Protein 4L8A (pdb70)

Structure (mmCIF, N/CA/C/O backbone):
data_4L8A
#
_entry.id   4L8A
#
_cell.length_a   57.207
_cell.length_b   76.669
_cell.length_c   39.400
_cell.angle_alpha   90.00
_cell.angle_beta   90.00
_cell.angle_gamma   90.00
#
_symmetry.space_group_name_H-M   'P 21 21 2'
#
loop_
_entity.id
_entity.type
_entity.pdbx_description
1 polymer 'Uncharacterized protein'
2 non-polymer 1,2-ETHANEDIOL
3 non-polymer 'COENZYME A'
4 non-polymer 'SULFATE ION'
5 non-polymer N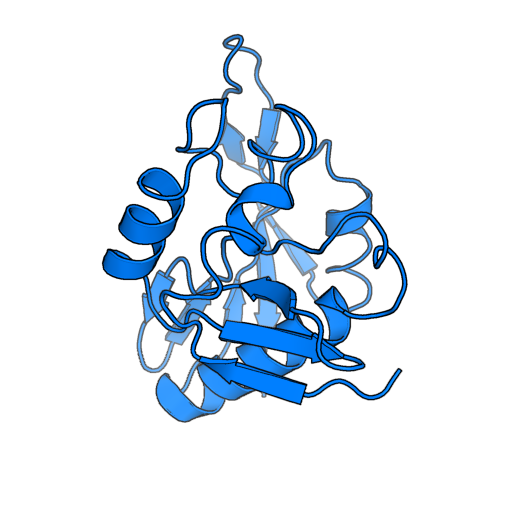-(phenylacetyl)glycyl-N~6~-acetyl-L-lysine
6 water water
#
loop_
_atom_site.group_PDB
_atom_site.id
_atom_site.type_symbol
_atom_site.label_atom_id
_atom_site.label_alt_id
_atom_site.label_comp_id
_atom_site.label_asym_id
_atom_site.label_entity_id
_atom_site.label_seq_id
_atom_site.pdbx_PDB_ins_code
_atom_site.Cartn_x
_atom_site.Cartn_y
_atom_site.Cartn_z
_atom_site.occupancy
_atom_site.B_iso_or_equiv
_atom_site.auth_seq_id
_atom_site.auth_comp_id
_atom_site.auth_asym_id
_atom_site.auth_atom_id
_atom_site.pdbx_PDB_model_num
ATOM 1 N N . MET A 1 3 ? 27.371 -30.254 -5.321 1.00 31.92 1 MET A N 1
ATOM 2 C CA . MET A 1 3 ? 26.065 -29.608 -5.562 1.00 31.00 1 MET A CA 1
ATOM 3 C C . MET A 1 3 ? 25.292 -30.333 -6.651 1.00 37.13 1 MET A C 1
ATOM 4 O O . MET A 1 3 ? 25.793 -30.534 -7.744 1.00 52.41 1 MET A O 1
ATOM 9 N N . GLN A 1 4 ? 24.064 -30.725 -6.349 1.00 37.38 2 GLN A N 1
ATOM 10 C CA . GLN A 1 4 ? 23.215 -31.404 -7.317 1.00 34.79 2 GLN A CA 1
ATOM 11 C C . GLN A 1 4 ? 21.914 -30.616 -7.368 1.00 32.24 2 GLN A C 1
ATOM 12 O O . GLN A 1 4 ? 20.905 -30.956 -6.691 1.00 30.08 2 GLN A O 1
ATOM 14 N N . LEU A 1 5 ? 21.918 -29.566 -8.174 1.00 21.02 3 LEU A N 1
ATOM 15 C CA . LEU A 1 5 ? 20.819 -28.603 -8.193 1.00 16.66 3 LEU A CA 1
ATOM 16 C C . LEU A 1 5 ? 19.735 -29.007 -9.184 1.00 16.49 3 LEU A C 1
ATOM 17 O O . LEU A 1 5 ? 20.011 -29.459 -10.276 1.00 20.96 3 LEU A O 1
ATOM 22 N N . SER A 1 6 ? 18.495 -28.760 -8.795 1.00 15.77 4 SER A N 1
ATOM 23 C CA . SER A 1 6 ? 17.345 -28.889 -9.641 1.00 15.90 4 SER A CA 1
ATOM 24 C C . SER A 1 6 ? 16.503 -27.627 -9.537 1.00 14.32 4 SER A C 1
ATOM 25 O O . SER A 1 6 ? 16.749 -26.791 -8.659 1.00 14.60 4 SER A O 1
ATOM 28 N N . HIS A 1 7 ? 15.506 -27.490 -10.381 1.00 13.99 5 HIS A N 1
ATOM 29 C CA . HIS A 1 7 ? 14.615 -26.317 -10.342 1.00 13.45 5 HIS A CA 1
ATOM 30 C C . HIS A 1 7 ? 13.186 -26.720 -10.630 1.00 13.24 5 HIS A C 1
ATOM 31 O O . HIS A 1 7 ? 12.912 -27.759 -11.260 1.00 14.98 5 HIS A O 1
ATOM 38 N N . ARG A 1 8 ? 12.255 -25.894 -10.191 1.00 12.54 6 ARG A N 1
ATOM 39 C CA . ARG A 1 8 ? 10.844 -26.048 -10.471 1.00 12.49 6 ARG A CA 1
ATOM 40 C C . ARG A 1 8 ? 10.153 -24.709 -10.213 1.00 12.02 6 ARG A C 1
ATOM 41 O O . ARG A 1 8 ? 10.703 -23.851 -9.495 1.00 12.06 6 ARG A O 1
ATOM 49 N N . PRO A 1 9 ? 8.933 -24.527 -10.688 1.00 12.29 7 PRO A N 1
ATOM 50 C CA . PRO A 1 9 ? 8.206 -23.347 -10.315 1.00 12.94 7 PRO A CA 1
ATOM 51 C C . PRO A 1 9 ? 8.006 -23.236 -8.811 1.00 11.86 7 PRO A C 1
ATOM 52 O O . PRO A 1 9 ? 7.841 -24.242 -8.102 1.00 12.71 7 PRO A O 1
ATOM 56 N N . ALA A 1 10 ? 8.069 -22.026 -8.290 1.00 11.67 8 ALA A N 1
ATOM 57 C CA . ALA A 1 10 ? 7.783 -21.769 -6.900 1.00 11.56 8 ALA A CA 1
ATOM 58 C C . ALA A 1 10 ? 6.357 -22.186 -6.556 1.00 12.50 8 ALA A C 1
ATOM 59 O O . ALA A 1 10 ? 5.446 -22.005 -7.360 1.00 14.57 8 ALA A O 1
ATOM 61 N N . GLU A 1 11 ? 6.201 -22.664 -5.332 1.00 12.00 9 GLU A N 1
ATOM 62 C CA . GLU A 1 11 ? 4.940 -23.145 -4.809 1.00 12.44 9 GLU A CA 1
ATOM 63 C C . GLU A 1 11 ? 4.652 -22.411 -3.504 1.00 12.36 9 GLU A C 1
ATOM 64 O O . GLU A 1 11 ? 5.567 -21.892 -2.833 1.00 12.19 9 GLU A O 1
ATOM 70 N N A THR A 1 12 ? 3.399 -22.444 -3.063 0.50 13.38 10 THR A N 1
ATOM 71 N N B THR A 1 12 ? 3.387 -22.415 -3.073 0.50 13.53 10 THR A N 1
ATOM 72 C CA A THR A 1 12 ? 3.006 -21.772 -1.841 0.50 12.83 10 THR A CA 1
ATOM 73 C CA B THR A 1 12 ? 3.037 -21.699 -1.850 0.50 13.19 10 THR A CA 1
ATOM 74 C C A THR A 1 12 ? 3.837 -22.234 -0.669 0.50 12.31 10 THR A C 1
ATOM 75 C C B THR A 1 12 ? 3.833 -22.224 -0.661 0.50 13.20 10 THR A C 1
ATOM 76 O O A THR A 1 12 ? 4.199 -21.438 0.192 0.50 13.27 10 THR A O 1
ATOM 77 O O B THR A 1 12 ? 4.206 -21.440 0.204 0.50 13.17 10 THR A O 1
ATOM 84 N N . GLY A 1 13 ? 4.106 -23.538 -0.593 1.00 13.63 11 GLY A N 1
ATOM 85 C CA . GLY A 1 13 ? 4.862 -24.068 0.518 1.00 14.72 11 GLY A CA 1
ATOM 86 C C . GLY A 1 13 ? 6.293 -23.574 0.599 1.00 12.73 11 GLY A C 1
ATOM 87 O O . GLY A 1 13 ? 6.925 -23.677 1.644 1.00 14.85 11 GLY A O 1
ATOM 88 N N . ASP A 1 14 ? 6.824 -23.030 -0.499 1.00 11.98 12 ASP A N 1
ATOM 89 C CA . ASP A 1 14 ? 8.184 -22.490 -0.499 1.00 11.76 12 ASP A CA 1
ATOM 90 C C . ASP A 1 14 ? 8.254 -21.055 0.067 1.00 11.49 12 ASP A C 1
ATOM 91 O O . ASP A 1 14 ? 9.341 -20.579 0.342 1.00 12.54 12 ASP A O 1
ATOM 96 N N A LEU A 1 15 ? 7.117 -20.388 0.208 0.50 11.42 13 LEU A N 1
ATOM 97 N N B LEU A 1 15 ? 7.113 -20.363 0.163 0.50 11.38 13 LEU A N 1
ATOM 98 C CA A LEU A 1 15 ? 7.150 -18.972 0.505 0.50 12.43 13 LEU A CA 1
ATOM 99 C CA B LEU A 1 15 ? 7.103 -18.918 0.471 0.50 12.20 13 LEU A CA 1
ATOM 100 C C A LEU A 1 15 ? 7.781 -18.625 1.849 0.50 11.21 13 LEU A C 1
ATOM 101 C C B LEU A 1 15 ? 7.850 -18.601 1.762 0.50 10.92 13 LEU A C 1
ATOM 102 O O A LEU A 1 15 ? 8.555 -17.672 1.912 0.50 11.48 13 LEU A O 1
ATOM 103 O O B LEU A 1 15 ? 8.598 -17.644 1.865 0.50 10.59 13 LEU A O 1
ATOM 112 N N A GLU A 1 16 ? 7.502 -19.397 2.891 0.60 12.01 14 GLU A N 1
ATOM 113 N N B GLU A 1 16 ? 7.542 -19.368 2.808 0.40 11.89 14 GLU A N 1
ATOM 114 C CA A GLU A 1 16 ? 8.090 -19.067 4.156 0.60 12.37 14 GLU A CA 1
ATOM 115 C CA B GLU A 1 16 ? 8.094 -19.073 4.116 0.40 12.22 14 GLU A CA 1
ATOM 116 C C A GLU A 1 16 ? 9.617 -19.161 4.097 0.60 11.95 14 GLU A C 1
ATOM 117 C C B GLU A 1 16 ? 9.619 -19.162 4.098 0.40 11.73 14 GLU A C 1
ATOM 118 O O A GLU A 1 16 ? 10.317 -18.323 4.642 0.60 13.51 14 GLU A O 1
ATOM 119 O O B GLU A 1 16 ? 10.315 -18.316 4.651 0.40 13.65 14 GLU A O 1
ATOM 130 N N . THR A 1 17 ? 10.160 -20.171 3.428 1.00 11.64 15 THR A N 1
ATOM 131 C CA . THR A 1 17 ? 11.588 -20.356 3.331 1.00 11.78 15 THR A CA 1
ATOM 132 C C . THR A 1 17 ? 12.192 -19.209 2.547 1.00 11.05 15 THR A C 1
ATOM 133 O O . THR A 1 17 ? 13.185 -18.594 2.992 1.00 11.54 15 THR A O 1
ATOM 137 N N . VAL A 1 18 ? 11.656 -18.916 1.379 1.00 10.51 16 VAL A N 1
ATOM 138 C CA . VAL A 1 18 ? 12.224 -17.880 0.546 1.00 9.81 16 VAL A CA 1
ATOM 139 C C . VAL A 1 18 ? 12.169 -16.507 1.215 1.00 9.75 16 VAL A C 1
ATOM 140 O O . VAL A 1 18 ? 13.099 -15.705 1.154 1.00 10.34 16 VAL A O 1
ATOM 144 N N . ALA A 1 19 ? 11.048 -16.217 1.893 1.00 10.09 17 ALA A N 1
ATOM 145 C CA . ALA A 1 19 ? 10.926 -14.956 2.585 1.00 10.41 17 ALA A CA 1
ATOM 146 C C . ALA A 1 19 ? 11.945 -14.786 3.716 1.00 10.52 17 ALA A C 1
ATOM 147 O O . ALA A 1 19 ? 12.192 -13.667 4.152 1.00 11.66 17 ALA A O 1
ATOM 149 N N . GLY A 1 20 ? 12.494 -15.908 4.198 1.00 11.55 18 GLY A N 1
ATOM 150 C CA . GLY A 1 20 ? 13.574 -15.907 5.141 1.00 12.47 18 GLY A CA 1
ATOM 151 C C . GLY A 1 20 ? 14.923 -15.613 4.597 1.00 12.83 18 GLY A C 1
ATOM 152 O O . GLY A 1 20 ? 15.855 -15.460 5.389 1.00 15.30 18 GLY A O 1
ATOM 153 N N . PHE A 1 21 ? 15.100 -15.514 3.276 1.00 11.66 19 PHE A N 1
ATOM 154 C CA . PHE A 1 21 ? 16.424 -15.372 2.742 1.00 12.01 19 PHE A CA 1
ATOM 155 C C . PHE A 1 21 ? 17.060 -14.024 3.040 1.00 12.73 19 PHE A C 1
ATOM 156 O O . PHE A 1 21 ? 18.236 -13.990 3.412 1.00 15.24 19 PHE A O 1
ATOM 164 N N . PRO A 1 22 ? 16.388 -12.882 2.836 1.00 12.23 20 PRO A N 1
ATOM 165 C CA . PRO A 1 22 ? 17.083 -11.580 3.079 1.00 12.66 20 PRO A CA 1
ATOM 166 C C . PRO A 1 22 ? 17.353 -11.415 4.578 1.00 13.24 20 PRO A C 1
ATOM 16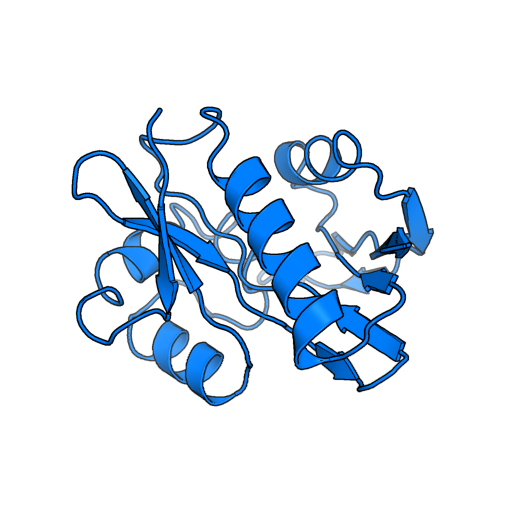7 O O . PRO A 1 22 ? 16.454 -11.508 5.409 1.00 13.89 20 PRO A O 1
ATOM 171 N N . GLN A 1 23 ? 18.607 -11.118 4.900 1.00 13.52 21 GLN A N 1
ATOM 172 C CA . GLN A 1 23 ? 19.065 -11.076 6.287 1.00 14.43 21 GLN A CA 1
ATOM 173 C C . GLN A 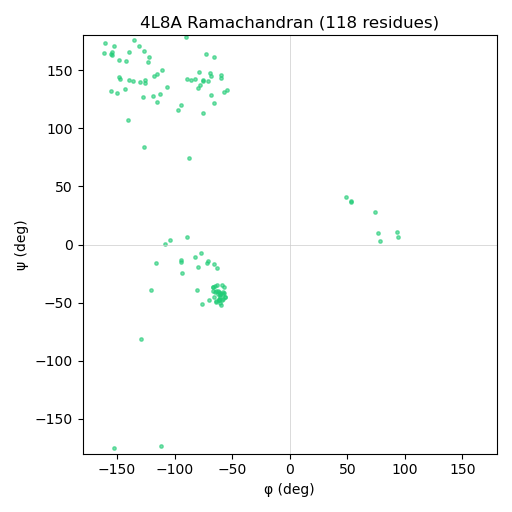1 23 ? 19.044 -9.757 6.970 1.00 14.64 21 GLN A C 1
ATOM 174 O O . GLN A 1 23 ? 19.191 -9.679 8.184 1.00 16.14 21 GLN A O 1
ATOM 180 N N . ASP A 1 24 ? 18.910 -8.702 6.183 1.00 14.14 22 ASP A N 1
ATOM 181 C CA . ASP A 1 24 ? 18.902 -7.390 6.723 1.00 15.37 22 ASP A CA 1
ATOM 182 C C . ASP A 1 24 ? 18.268 -6.470 5.702 1.00 13.75 22 ASP A C 1
ATOM 183 O O . ASP A 1 24 ? 17.955 -6.878 4.551 1.00 13.49 22 ASP A O 1
ATOM 188 N N . ARG A 1 25 ? 18.064 -5.244 6.095 1.00 16.18 23 ARG A N 1
ATOM 189 C CA A ARG A 1 25 ? 17.420 -4.283 5.215 0.80 17.10 23 ARG A CA 1
ATOM 190 C CA B ARG A 1 25 ? 17.423 -4.261 5.197 0.20 16.90 23 ARG A CA 1
ATOM 191 C C . ARG A 1 25 ? 18.140 -4.044 3.866 1.00 16.55 23 ARG A C 1
ATOM 192 O O . ARG A 1 25 ? 17.530 -3.813 2.833 1.00 16.87 23 ARG A O 1
ATOM 207 N N . ASP A 1 26 ? 19.455 -4.069 3.952 1.00 16.08 24 ASP A N 1
ATOM 208 C CA . ASP A 1 26 ? 20.252 -3.941 2.745 1.00 17.02 24 ASP A CA 1
ATOM 209 C C . ASP A 1 26 ? 19.969 -5.054 1.780 1.00 14.93 24 ASP A C 1
ATOM 210 O O . ASP A 1 26 ? 19.713 -4.788 0.618 1.00 13.90 24 ASP A O 1
ATOM 215 N N . GLU A 1 27 ? 20.013 -6.307 2.232 1.00 14.86 25 GLU A N 1
ATOM 216 C CA . GLU A 1 27 ? 19.775 -7.407 1.344 1.00 14.59 25 GLU A CA 1
ATOM 217 C C . GLU A 1 27 ? 18.387 -7.317 0.756 1.00 12.32 25 GLU A C 1
ATOM 218 O O . GLU A 1 27 ? 18.194 -7.627 -0.415 1.00 13.39 25 GLU A O 1
ATOM 224 N N . LEU A 1 28 ? 17.391 -6.962 1.578 1.00 11.34 26 LEU A N 1
ATOM 225 C CA . LEU A 1 28 ? 16.028 -6.840 1.042 1.00 11.17 26 LEU A CA 1
ATOM 226 C C . LEU A 1 28 ? 15.978 -5.759 -0.037 1.00 10.96 26 LEU A C 1
ATOM 227 O O . LEU A 1 28 ? 15.386 -5.946 -1.094 1.00 12.05 26 LEU A O 1
ATOM 232 N N . PHE A 1 29 ? 16.576 -4.601 0.245 1.00 11.35 27 PHE A N 1
ATOM 233 C CA . PHE A 1 29 ? 16.590 -3.527 -0.723 1.00 11.71 27 PHE A CA 1
ATOM 234 C C . PHE A 1 29 ? 17.243 -3.951 -2.030 1.00 10.92 27 PHE A C 1
ATOM 235 O O . PHE A 1 29 ? 16.750 -3.608 -3.111 1.00 12.00 27 PHE A O 1
ATOM 243 N N A TYR A 1 30 ? 18.354 -4.682 -1.967 0.60 10.89 28 TYR A N 1
ATOM 244 N N C TYR A 1 30 ? 18.326 -4.708 -1.926 0.40 11.53 28 TYR A N 1
ATOM 245 C CA A TYR A 1 30 ? 19.019 -5.098 -3.199 0.60 12.06 28 TYR A CA 1
ATOM 246 C CA C TYR A 1 30 ? 19.106 -5.049 -3.077 0.40 12.47 28 TYR A CA 1
ATOM 247 C C A TYR A 1 30 ? 18.184 -5.923 -4.082 0.60 14.12 28 TYR A C 1
ATOM 248 C C C TYR A 1 30 ? 18.439 -6.077 -3.997 0.40 11.68 28 TYR A C 1
ATOM 249 O O A TYR A 1 30 ? 18.200 -5.746 -5.299 0.60 15.94 28 TYR A O 1
ATOM 250 O O C TYR A 1 30 ? 18.780 -6.109 -5.179 0.40 11.10 28 TYR A O 1
ATOM 267 N N . CYS A 1 31 ? 17.462 -6.863 -3.488 1.00 13.64 29 CYS A N 1
ATOM 268 C CA . CYS A 1 31 ? 16.760 -7.857 -4.311 1.00 14.14 29 CYS A CA 1
ATOM 269 C C . CYS A 1 31 ? 15.319 -7.488 -4.553 1.00 13.48 29 CYS A C 1
ATOM 270 O O . CYS A 1 31 ? 14.679 -8.128 -5.397 1.00 15.34 29 CYS A O 1
ATOM 273 N N A TYR A 1 32 ? 14.755 -6.508 -3.871 0.60 12.25 30 TYR A N 1
ATOM 274 N N B TYR A 1 32 ? 14.774 -6.562 -3.791 0.40 13.06 30 TYR A N 1
ATOM 275 C CA A TYR A 1 32 ? 13.336 -6.165 -3.903 0.60 12.24 30 TYR A CA 1
ATOM 276 C CA B TYR A 1 32 ? 13.388 -6.168 -3.848 0.40 13.08 30 TYR A CA 1
ATOM 277 C C A TYR A 1 32 ? 13.145 -4.752 -3.363 0.60 10.96 30 TYR A C 1
ATOM 278 C C B TYR A 1 32 ? 13.281 -4.762 -3.300 0.40 13.58 30 TYR A C 1
ATOM 279 O O A TYR A 1 32 ? 12.646 -4.531 -2.290 0.60 10.50 30 TYR A O 1
ATOM 280 O O B TYR A 1 32 ? 12.934 -4.574 -2.149 0.40 15.15 30 TYR A O 1
ATOM 297 N N . PRO A 1 33 ? 13.640 -3.749 -4.121 1.00 12.76 31 PRO A N 1
ATOM 298 C CA . PRO A 1 33 ? 13.706 -2.406 -3.533 1.00 13.19 31 PRO A CA 1
ATOM 299 C C . PRO A 1 33 ? 12.382 -1.785 -3.186 1.00 14.52 31 PRO A C 1
ATOM 300 O O . PRO A 1 33 ? 12.362 -0.865 -2.387 1.00 16.43 31 PRO A O 1
ATOM 304 N N . LYS A 1 34 ? 11.269 -2.255 -3.769 1.00 14.07 32 LYS A N 1
ATOM 305 C CA . LYS A 1 34 ? 9.954 -1.748 -3.406 1.00 15.43 32 LYS A CA 1
ATOM 306 C C . LYS A 1 34 ? 9.385 -2.385 -2.154 1.00 14.91 32 LYS A C 1
ATOM 307 O O . LYS A 1 34 ? 8.422 -1.880 -1.589 1.00 18.37 32 LYS A O 1
ATOM 310 N N . ALA A 1 35 ? 9.989 -3.446 -1.636 1.00 14.19 33 ALA A N 1
ATOM 311 C CA . ALA A 1 35 ? 9.531 -4.063 -0.407 1.00 14.21 33 ALA A CA 1
ATOM 312 C C . ALA A 1 35 ? 9.866 -3.217 0.784 1.00 14.52 33 ALA A C 1
ATOM 313 O O . ALA A 1 35 ? 10.713 -2.326 0.726 1.00 16.78 33 ALA A O 1
ATOM 315 N N . ILE A 1 36 ? 9.216 -3.506 1.903 1.00 15.53 34 ILE A N 1
ATOM 316 C CA A ILE A 1 36 ? 9.455 -2.811 3.163 0.50 16.01 34 ILE A CA 1
ATOM 317 C CA B ILE A 1 36 ? 9.487 -2.816 3.156 0.50 16.38 34 ILE A CA 1
ATOM 318 C C . ILE A 1 36 ? 9.924 -3.842 4.212 1.00 15.78 34 ILE A C 1
ATOM 319 O O . ILE A 1 36 ? 9.397 -4.957 4.304 1.00 19.75 34 ILE A O 1
ATOM 328 N N . TRP A 1 37 ? 10.942 -3.497 4.982 1.00 16.70 35 TRP A N 1
ATOM 329 C CA . TRP A 1 37 ? 11.459 -4.355 6.049 1.00 15.42 35 TRP A CA 1
ATOM 330 C C . TRP A 1 37 ? 10.513 -4.239 7.246 1.00 17.09 35 TRP A C 1
ATOM 331 O O . TRP A 1 37 ? 10.136 -3.132 7.605 1.00 19.94 35 TRP A O 1
ATOM 342 N N . PRO A 1 38 ? 10.177 -5.361 7.913 1.00 16.19 36 PRO A N 1
ATOM 343 C CA . PRO A 1 38 ? 10.616 -6.718 7.628 1.00 15.21 36 PRO A CA 1
ATOM 344 C C . PRO A 1 38 ? 9.858 -7.350 6.475 1.00 14.69 36 PRO A C 1
ATOM 345 O O . PRO A 1 38 ? 8.681 -7.052 6.219 1.00 15.82 36 PRO A O 1
ATOM 349 N N . PHE A 1 39 ? 10.567 -8.210 5.764 1.00 14.22 37 PHE A N 1
ATOM 350 C CA . PHE A 1 39 ? 9.963 -8.941 4.687 1.00 14.51 37 PHE A CA 1
ATOM 351 C C . PHE A 1 39 ? 8.905 -9.904 5.254 1.00 14.79 37 PHE A C 1
ATOM 352 O O . PHE A 1 39 ? 8.881 -10.233 6.457 1.00 16.81 37 PHE A O 1
ATOM 360 N N . SER A 1 40 ? 8.014 -10.361 4.393 1.00 13.63 38 SER A N 1
ATOM 361 C CA . SER A 1 40 ? 6.926 -11.230 4.780 1.00 12.93 38 SER A CA 1
ATOM 362 C C . SER A 1 40 ? 6.493 -12.054 3.619 1.00 12.66 38 SER A C 1
ATOM 363 O O . SER A 1 40 ? 6.711 -11.717 2.449 1.00 13.08 38 SER A O 1
ATOM 366 N N A VAL A 1 41 ? 5.826 -13.140 3.926 0.50 12.65 39 VAL A N 1
ATOM 367 N N B VAL A 1 41 ? 5.810 -13.148 3.926 0.50 12.71 39 VAL A N 1
ATOM 368 C CA A VAL A 1 41 ? 5.273 -13.941 2.880 0.50 12.56 39 VAL A CA 1
ATOM 369 C CA B VAL A 1 41 ? 5.209 -13.970 2.884 0.50 12.58 39 VAL A CA 1
ATOM 370 C C A VAL A 1 41 ? 4.234 -13.193 2.040 0.50 12.68 39 VAL A C 1
ATOM 371 C C B VAL A 1 41 ? 4.212 -13.200 2.037 0.50 12.82 39 VAL A C 1
ATOM 372 O O A VAL A 1 41 ? 4.168 -13.398 0.826 0.50 14.06 39 VAL A O 1
ATOM 373 O O B VAL A 1 41 ? 4.145 -13.395 0.822 0.50 14.00 39 VAL A O 1
ATOM 380 N N . ALA A 1 42 ? 3.427 -12.307 2.645 1.00 13.61 40 ALA A N 1
ATOM 381 C CA . ALA A 1 42 ? 2.457 -11.546 1.864 1.00 14.40 40 ALA A CA 1
ATOM 382 C C . ALA A 1 42 ? 3.187 -10.666 0.845 1.00 14.68 40 ALA A C 1
ATOM 383 O O . ALA A 1 42 ? 2.747 -10.545 -0.302 1.00 15.09 40 ALA A O 1
ATOM 385 N N . GLN A 1 43 ? 4.290 -10.016 1.207 1.00 13.65 41 GLN A N 1
ATOM 386 C CA . GLN A 1 43 ? 5.040 -9.214 0.224 1.00 13.96 41 GLN A CA 1
ATOM 387 C C . GLN A 1 43 ? 5.612 -10.069 -0.886 1.00 13.49 41 GLN A C 1
ATOM 388 O O . GLN A 1 43 ? 5.609 -9.676 -2.061 1.00 14.38 41 GLN A O 1
ATOM 394 N N . LEU A 1 44 ? 6.124 -11.248 -0.541 1.00 12.13 42 LEU A N 1
ATOM 395 C CA . LEU A 1 44 ? 6.665 -12.137 -1.559 1.00 11.50 42 LEU A CA 1
ATOM 396 C C . LEU A 1 44 ? 5.584 -12.625 -2.500 1.00 11.95 42 LEU A C 1
ATOM 397 O O . LEU A 1 44 ? 5.754 -12.651 -3.723 1.00 12.58 42 LEU A O 1
ATOM 402 N N . ALA A 1 45 ? 4.444 -13.037 -1.946 1.00 12.68 43 ALA A N 1
ATOM 403 C CA . ALA A 1 45 ? 3.348 -13.521 -2.783 1.00 13.20 43 ALA A CA 1
ATOM 404 C C . ALA A 1 45 ? 2.818 -12.421 -3.694 1.00 14.03 43 ALA A C 1
ATOM 405 O O . ALA A 1 45 ? 2.454 -12.711 -4.843 1.00 14.99 43 ALA A O 1
ATOM 407 N N . ALA A 1 46 ? 2.812 -11.179 -3.220 1.00 13.84 44 ALA A N 1
ATOM 408 C CA . ALA A 1 46 ? 2.360 -10.063 -4.083 1.00 15.46 44 ALA A CA 1
ATOM 409 C C . ALA A 1 46 ? 3.311 -9.896 -5.263 1.00 15.71 44 ALA A C 1
ATOM 410 O O . ALA A 1 46 ? 2.859 -9.683 -6.410 1.00 16.59 44 ALA A O 1
ATOM 412 N N . ALA A 1 47 ? 4.626 -10.011 -5.042 1.00 14.61 45 ALA A N 1
ATOM 413 C CA . ALA A 1 47 ? 5.580 -9.967 -6.142 1.00 12.64 45 ALA A CA 1
ATOM 414 C C . ALA A 1 47 ? 5.361 -11.090 -7.126 1.00 14.12 45 ALA A C 1
ATOM 415 O O . ALA A 1 47 ? 5.324 -10.839 -8.332 1.00 14.92 45 ALA A O 1
ATOM 417 N N . ILE A 1 48 ? 5.210 -12.287 -6.650 1.00 13.08 46 ILE A N 1
ATOM 418 C CA . ILE A 1 48 ? 4.986 -13.419 -7.511 1.00 13.23 46 ILE A CA 1
ATOM 419 C C . ILE A 1 48 ? 3.752 -13.221 -8.376 1.00 14.38 46 ILE A C 1
ATOM 420 O O . ILE A 1 48 ? 3.775 -13.472 -9.591 1.00 15.99 46 ILE A O 1
ATOM 425 N N . ALA A 1 49 ? 2.679 -12.694 -7.796 1.00 14.71 47 ALA A N 1
ATOM 426 C CA . ALA A 1 49 ? 1.443 -12.498 -8.513 1.00 17.03 47 ALA A CA 1
ATOM 427 C C . ALA A 1 49 ? 1.595 -11.475 -9.628 1.00 16.37 47 ALA A C 1
ATOM 428 O O . ALA A 1 49 ? 0.906 -11.577 -10.634 1.00 21.94 47 ALA A O 1
ATOM 430 N N . GLU A 1 50 ? 2.406 -10.446 -9.412 1.00 15.31 48 GLU A N 1
ATOM 431 C CA . GLU A 1 50 ? 2.657 -9.377 -10.362 1.00 18.65 48 GLU A CA 1
ATOM 432 C C . GLU A 1 50 ? 3.647 -9.710 -11.459 1.00 15.97 48 GLU A C 1
ATOM 433 O O . GLU A 1 50 ? 3.740 -8.991 -12.424 1.00 22.12 48 GLU A O 1
ATOM 439 N N . ARG A 1 51 ? 4.450 -10.734 -11.240 1.00 14.02 49 ARG A N 1
ATOM 440 C CA . ARG A 1 51 ? 5.620 -11.057 -12.063 1.00 13.11 49 ARG A CA 1
ATOM 441 C C . ARG A 1 51 ? 5.396 -12.337 -12.831 1.00 12.97 49 ARG A C 1
ATOM 442 O O . ARG A 1 51 ? 4.269 -12.868 -12.898 1.00 14.96 49 ARG A O 1
ATOM 450 N N . ARG A 1 52 ? 6.429 -12.794 -13.493 1.00 13.08 50 ARG A N 1
ATOM 451 C CA A ARG A 1 52 ? 6.391 -14.065 -14.208 0.80 12.90 50 ARG A CA 1
ATOM 452 C CA C ARG A 1 52 ? 6.407 -14.066 -14.207 0.20 12.91 50 ARG A CA 1
ATOM 453 C C . ARG A 1 52 ? 7.626 -14.938 -13.883 1.00 12.61 50 ARG A C 1
ATOM 454 O O . ARG A 1 52 ? 8.706 -14.490 -13.510 1.00 12.38 50 ARG A O 1
ATOM 469 N N . GLY A 1 53 ? 7.420 -16.224 -14.033 1.00 12.38 51 GLY A N 1
ATOM 470 C CA . GLY A 1 53 ? 8.536 -17.107 -14.031 1.00 11.96 51 GLY A CA 1
ATOM 471 C C . GLY A 1 53 ? 9.183 -17.356 -12.682 1.00 11.13 51 GLY A C 1
ATOM 472 O O . GLY A 1 53 ? 10.350 -17.686 -12.624 1.00 12.32 51 GLY A O 1
ATOM 473 N N . SER A 1 54 ? 8.426 -17.254 -11.586 1.00 11.04 52 SER A N 1
ATOM 474 C CA . SER A 1 54 ? 8.984 -17.467 -10.259 1.00 11.03 52 SER A CA 1
ATOM 475 C C . SER A 1 54 ? 9.419 -18.912 -10.118 1.00 10.81 52 SER A C 1
ATOM 476 O O . SER A 1 54 ? 8.578 -19.832 -10.228 1.00 11.49 52 SER A O 1
ATOM 479 N N . THR A 1 55 ? 10.689 -19.095 -9.826 1.00 10.70 53 THR A N 1
ATOM 480 C CA . THR A 1 55 ? 11.366 -20.378 -9.885 1.00 11.04 53 THR A CA 1
ATOM 481 C C . THR A 1 55 ? 12.238 -20.553 -8.658 1.00 10.65 53 THR A C 1
ATOM 482 O O . THR A 1 55 ? 12.883 -19.605 -8.203 1.00 11.39 53 THR A O 1
ATOM 486 N N . VAL A 1 56 ? 12.264 -21.789 -8.105 1.00 10.92 54 VAL A N 1
ATOM 487 C CA . VAL A 1 56 ? 13.168 -22.129 -7.060 1.00 10.51 54 VAL A CA 1
ATOM 488 C C . VAL A 1 56 ? 14.240 -23.108 -7.518 1.00 11.58 54 VAL A C 1
ATOM 489 O O . VAL A 1 56 ? 14.036 -23.930 -8.425 1.00 12.84 54 VAL A O 1
ATOM 493 N N . ALA A 1 57 ? 15.397 -23.002 -6.877 1.00 11.18 55 ALA A N 1
ATOM 494 C CA . ALA A 1 57 ? 16.486 -23.955 -6.988 1.00 11.80 55 ALA A CA 1
ATOM 495 C C . ALA A 1 57 ? 16.571 -24.784 -5.719 1.00 12.16 55 ALA A C 1
ATOM 496 O O . ALA A 1 57 ? 16.502 -24.243 -4.625 1.00 12.51 55 ALA A O 1
ATOM 498 N N . VAL A 1 58 ? 16.740 -26.088 -5.909 1.00 13.51 56 VAL A N 1
ATOM 499 C CA . VAL A 1 58 ? 16.710 -27.059 -4.827 1.00 13.48 56 VAL A CA 1
ATOM 500 C C . VAL A 1 58 ? 17.993 -27.921 -4.826 1.00 13.83 56 VAL A C 1
ATOM 501 O O . VAL A 1 58 ? 18.462 -28.354 -5.884 1.00 15.16 56 VAL A O 1
ATOM 505 N N . HIS A 1 59 ? 18.521 -28.177 -3.646 1.00 14.77 57 HIS A N 1
ATOM 506 C CA . HIS A 1 59 ? 19.662 -29.079 -3.480 1.00 15.47 57 HIS A CA 1
ATOM 507 C C . HIS A 1 59 ? 19.437 -29.829 -2.182 1.00 15.51 57 HIS A C 1
ATOM 508 O O . HIS A 1 59 ? 19.197 -29.220 -1.151 1.00 15.94 57 HIS A O 1
ATOM 515 N N . ASP A 1 60 ? 19.641 -31.153 -2.217 1.00 18.84 58 ASP A N 1
ATOM 516 C CA . ASP A 1 60 ? 19.519 -31.996 -1.052 1.00 20.56 58 ASP A CA 1
ATOM 517 C C . ASP A 1 60 ? 18.224 -31.751 -0.292 1.00 18.22 58 ASP A C 1
ATOM 518 O O . ASP A 1 60 ? 18.232 -31.616 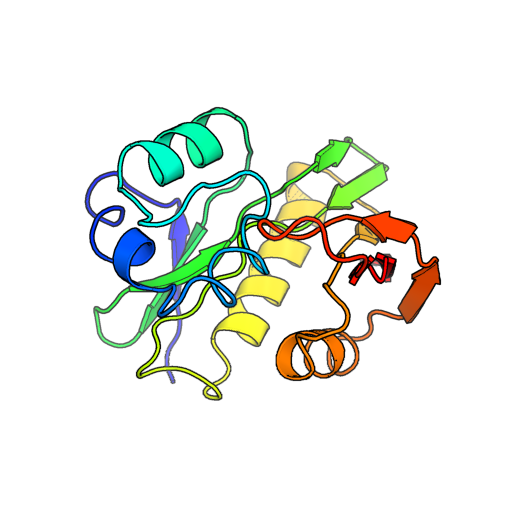0.944 1.00 20.08 58 ASP A O 1
ATOM 523 N N . GLY A 1 61 ? 17.142 -31.580 -1.053 1.00 17.69 59 GLY A N 1
ATOM 524 C CA . GLY A 1 61 ? 15.840 -31.390 -0.451 1.00 18.07 59 GLY A CA 1
ATOM 525 C C . GLY A 1 61 ? 15.552 -30.027 0.129 1.00 15.70 59 GLY A C 1
ATOM 526 O O . GLY A 1 61 ? 14.531 -29.828 0.779 1.00 20.75 59 GLY A O 1
ATOM 527 N N A GLN A 1 62 ? 16.428 -29.056 -0.119 0.60 14.81 60 GLN A N 1
ATOM 528 N N B GLN A 1 62 ? 16.450 -29.069 -0.099 0.40 15.25 60 GLN A N 1
ATOM 529 C CA A GLN A 1 62 ? 16.272 -27.740 0.437 0.60 13.91 60 GLN A CA 1
ATOM 530 C CA B GLN A 1 62 ? 16.287 -27.727 0.418 0.40 14.63 60 GLN A CA 1
ATOM 531 C C A GLN A 1 62 ? 16.133 -26.714 -0.669 0.60 13.44 60 GLN A C 1
ATOM 532 C C B GLN A 1 62 ? 16.100 -26.737 -0.708 0.40 13.60 60 GLN A C 1
ATOM 533 O O A GLN A 1 62 ? 16.906 -26.700 -1.625 0.60 13.91 60 GLN A O 1
ATOM 534 O O B GLN A 1 62 ? 16.828 -26.757 -1.700 0.40 14.07 60 GLN A O 1
ATOM 545 N N . VAL A 1 63 ? 15.151 -25.820 -0.541 1.00 12.39 61 VAL A N 1
ATOM 546 C CA . VAL A 1 63 ? 15.009 -24.668 -1.412 1.00 12.05 61 VAL A CA 1
ATOM 547 C C . VAL A 1 63 ? 16.119 -23.672 -1.037 1.00 12.08 61 VAL A C 1
ATOM 548 O O . VAL A 1 63 ? 16.142 -23.145 0.071 1.00 13.02 61 VAL A O 1
ATOM 552 N N . LEU A 1 64 ? 17.026 -23.411 -1.985 1.00 11.79 62 LEU A N 1
ATOM 553 C CA . LEU A 1 64 ? 18.203 -22.586 -1.720 1.00 11.52 62 LEU A CA 1
ATOM 554 C C . LEU A 1 64 ? 18.214 -21.301 -2.524 1.00 11.66 62 LEU A C 1
ATOM 555 O O . LEU A 1 64 ? 19.027 -20.414 -2.192 1.00 12.07 62 LEU A O 1
ATOM 560 N N . GLY A 1 65 ? 17.409 -21.180 -3.580 1.00 11.13 63 GLY A N 1
ATOM 561 C CA . GLY A 1 65 ? 17.404 -19.991 -4.386 1.00 10.94 63 GLY A CA 1
ATOM 562 C C . GLY A 1 65 ? 16.050 -19.715 -4.971 1.00 10.56 63 GLY A C 1
ATOM 563 O O . GLY A 1 65 ? 15.230 -20.641 -5.140 1.00 11.19 63 GLY A O 1
ATOM 564 N N . PHE A 1 66 ? 15.833 -18.457 -5.338 1.00 9.89 64 PHE A N 1
ATOM 565 C CA . PHE A 1 66 ? 14.598 -17.987 -5.922 1.00 9.62 64 PHE A CA 1
ATOM 566 C C . PHE A 1 66 ? 14.879 -16.869 -6.907 1.00 9.77 64 PHE A C 1
ATOM 567 O O . PHE A 1 66 ? 15.784 -16.066 -6.658 1.00 9.99 64 PHE A O 1
ATOM 575 N N . ALA A 1 67 ? 14.158 -16.818 -8.017 1.00 10.10 65 ALA A N 1
ATOM 576 C CA . ALA A 1 67 ? 14.211 -15.700 -8.952 1.00 10.78 65 ALA A CA 1
ATOM 577 C C . ALA A 1 67 ? 12.919 -15.610 -9.728 1.00 9.89 65 ALA A C 1
ATOM 578 O O . ALA A 1 67 ? 12.158 -16.573 -9.800 1.00 10.62 65 ALA A O 1
ATOM 580 N N . ASN A 1 68 ? 12.720 -14.475 -10.396 1.00 10.06 66 ASN A N 1
ATOM 581 C CA . ASN A 1 68 ? 11.595 -14.313 -11.305 1.00 10.20 66 ASN A CA 1
ATOM 582 C C . ASN A 1 68 ? 11.970 -13.289 -12.377 1.00 10.46 66 ASN A C 1
ATOM 583 O O . ASN A 1 68 ? 13.105 -12.793 -12.396 1.00 11.46 66 ASN A O 1
ATOM 588 N N . PHE A 1 69 ? 11.014 -12.954 -13.234 1.00 10.74 67 PHE A N 1
ATOM 589 C CA . PHE A 1 69 ? 11.195 -11.883 -14.208 1.00 11.15 67 PHE A CA 1
ATOM 590 C C . PHE A 1 69 ? 10.478 -10.671 -13.695 1.00 13.35 67 PHE A C 1
ATOM 591 O O . PHE A 1 69 ? 9.284 -10.702 -13.441 1.00 13.87 67 PHE A O 1
ATOM 599 N N A TYR A 1 70 ? 11.314 -9.638 -13.585 0.60 12.30 68 TYR A N 1
ATOM 600 N N C TYR A 1 70 ? 10.897 -9.429 -13.510 0.40 16.03 68 TYR A N 1
ATOM 601 C CA A TYR A 1 70 ? 10.857 -8.266 -13.309 0.60 12.63 68 TYR A CA 1
ATOM 602 C CA C TYR A 1 70 ? 9.903 -8.338 -13.347 0.40 16.66 68 TYR A CA 1
ATOM 603 C C A TYR A 1 70 ? 10.015 -7.673 -14.459 0.60 16.02 68 TYR A C 1
ATOM 604 C C C TYR A 1 70 ? 9.652 -7.610 -14.651 0.40 18.06 68 TYR A C 1
ATOM 605 O O A TYR A 1 70 ? 9.026 -6.985 -14.219 0.60 17.40 68 TYR A O 1
ATOM 606 O O C TYR A 1 70 ? 8.748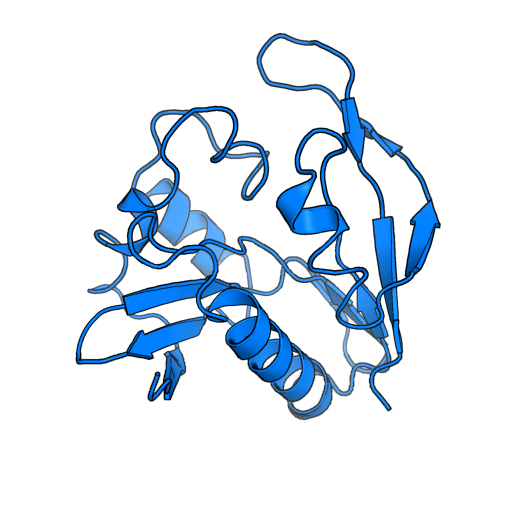 -6.761 -14.702 0.40 18.36 68 TYR A O 1
ATOM 623 N N . GLN A 1 71 ? 10.436 -7.922 -15.696 1.00 15.28 69 GLN A N 1
ATOM 624 C CA . GLN A 1 71 ? 9.894 -7.502 -16.992 1.00 14.73 69 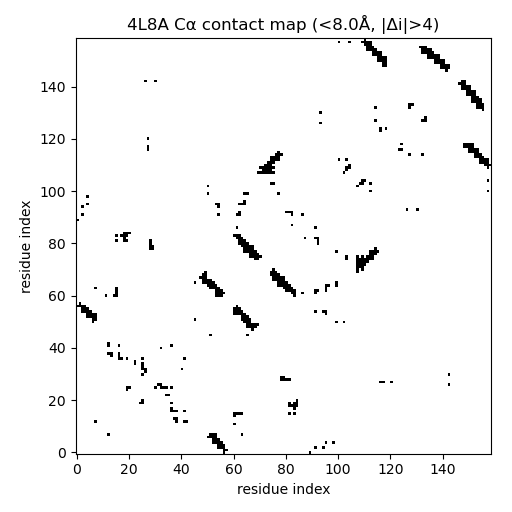GLN A CA 1
ATOM 625 C C . GLN A 1 71 ? 9.997 -8.642 -17.992 1.00 13.17 69 GLN A C 1
ATOM 626 O O . GLN A 1 71 ? 10.905 -9.470 -17.915 1.00 13.69 69 GLN A O 1
ATOM 632 N N . TRP A 1 72 ? 9.061 -8.673 -18.941 1.00 14.73 70 TRP A N 1
ATOM 633 C CA . TRP A 1 72 ? 9.066 -9.670 -19.979 1.00 14.31 70 TRP A CA 1
ATOM 634 C C . TRP A 1 72 ? 8.415 -9.035 -21.217 1.00 15.53 70 TRP A C 1
ATOM 635 O O . TRP A 1 72 ? 7.404 -8.371 -21.120 1.00 17.92 70 TRP A O 1
ATOM 646 N N . GLN A 1 73 ? 9.094 -9.165 -22.341 1.00 14.28 71 GLN A N 1
ATOM 647 C CA . GLN A 1 73 ? 8.640 -8.590 -23.605 1.00 15.11 71 GLN A CA 1
ATOM 648 C C . GLN A 1 73 ? 8.942 -9.579 -24.696 1.00 14.63 71 GLN A C 1
ATOM 649 O O . GLN A 1 73 ? 10.097 -9.758 -25.091 1.00 14.90 71 GLN A O 1
ATOM 655 N N . HIS A 1 74 ? 7.898 -10.216 -25.190 1.00 15.68 72 HIS A N 1
ATOM 656 C CA . HIS A 1 74 ? 8.033 -11.292 -26.147 1.00 14.98 72 HIS A CA 1
ATOM 657 C C . HIS A 1 74 ? 8.794 -10.867 -27.402 1.00 14.59 72 HIS A C 1
ATOM 658 O O . HIS A 1 74 ? 8.542 -9.823 -27.981 1.00 16.23 72 HIS A O 1
ATOM 665 N N . GLY A 1 75 ? 9.769 -11.700 -27.767 1.00 14.33 73 GLY A N 1
ATOM 666 C CA . GLY A 1 75 ? 10.621 -11.412 -28.915 1.00 14.74 73 GLY A CA 1
ATOM 667 C C . GLY A 1 75 ? 11.713 -10.396 -28.670 1.00 13.79 73 GLY A C 1
ATOM 668 O O . GLY A 1 75 ? 12.461 -10.067 -29.578 1.00 14.53 73 GLY A O 1
ATOM 669 N N . ASP A 1 76 ? 11.836 -9.910 -27.423 1.00 13.66 74 ASP A N 1
ATOM 670 C CA . ASP A 1 76 ? 12.664 -8.767 -27.154 1.00 13.50 74 ASP A CA 1
ATOM 671 C C . ASP A 1 76 ? 13.614 -9.069 -25.998 1.00 12.66 74 ASP A C 1
ATOM 672 O O . ASP A 1 76 ? 14.789 -9.412 -26.204 1.00 13.60 74 ASP A O 1
ATOM 677 N N . PHE A 1 77 ? 13.136 -8.963 -24.769 1.00 12.62 75 PHE A N 1
ATOM 678 C CA . PHE A 1 77 ? 13.991 -9.145 -23.611 1.00 12.66 75 PHE A CA 1
ATOM 679 C C . PHE A 1 77 ? 13.156 -9.602 -22.422 1.00 12.67 75 PHE A C 1
ATOM 680 O O . PHE A 1 77 ? 11.939 -9.407 -22.382 1.00 12.94 75 PHE A O 1
ATOM 688 N N . CYS A 1 78 ? 13.858 -10.133 -21.416 1.00 12.35 76 CYS A N 1
ATOM 689 C CA . CYS A 1 78 ? 13.323 -10.222 -20.046 1.00 12.10 76 CYS A CA 1
ATOM 690 C C . CYS A 1 78 ? 14.287 -9.501 -19.116 1.00 11.62 76 CYS A C 1
ATOM 691 O O . CYS A 1 78 ? 15.465 -9.336 -19.441 1.00 12.82 76 CYS A O 1
ATOM 694 N N . ALA A 1 79 ? 13.771 -9.071 -17.977 1.00 12.13 77 ALA A N 1
ATOM 695 C CA . ALA A 1 79 ? 14.616 -8.497 -16.910 1.00 12.54 77 ALA A CA 1
ATOM 696 C C . ALA A 1 79 ? 14.465 -9.383 -15.691 1.00 12.65 77 ALA A C 1
ATOM 697 O O . ALA A 1 79 ? 13.346 -9.681 -15.267 1.00 13.26 77 ALA A O 1
ATOM 699 N N . LEU A 1 80 ? 15.592 -9.821 -15.146 1.00 11.68 78 LEU A N 1
ATOM 700 C CA . LEU A 1 80 ? 15.612 -10.682 -13.972 1.00 12.29 78 LEU A CA 1
ATOM 701 C C . LEU A 1 80 ? 15.297 -9.901 -12.727 1.00 12.01 78 LEU A C 1
ATOM 702 O O . LEU A 1 80 ? 15.740 -8.785 -12.572 1.00 16.95 78 LEU A O 1
ATOM 707 N N . GLY A 1 81 ? 14.525 -10.496 -11.817 1.00 12.70 79 GLY A N 1
ATOM 708 C CA . GLY A 1 81 ? 14.236 -9.910 -10.511 1.00 14.65 79 GLY A CA 1
ATOM 709 C C . GLY A 1 81 ? 14.224 -10.832 -9.322 1.00 12.14 79 GLY A C 1
ATOM 710 O O . GLY A 1 81 ? 14.258 -12.043 -9.468 1.00 12.48 79 GLY A O 1
ATOM 711 N N . ASN A 1 82 ? 14.246 -10.221 -8.149 1.00 13.70 80 ASN A N 1
ATOM 712 C CA . ASN A 1 82 ? 14.103 -10.956 -6.924 1.00 12.22 80 ASN A CA 1
ATOM 713 C C . ASN A 1 82 ? 15.077 -12.139 -6.737 1.00 11.62 80 ASN A C 1
ATOM 714 O O . ASN A 1 82 ? 14.711 -13.176 -6.187 1.00 13.27 80 ASN A O 1
ATOM 719 N N . MET A 1 83 ? 16.302 -11.982 -7.166 1.00 11.34 81 MET A N 1
ATOM 720 C CA . MET A 1 83 ? 17.308 -13.038 -7.100 1.00 11.87 81 MET A CA 1
ATOM 721 C C . MET A 1 83 ? 17.761 -13.153 -5.658 1.00 11.65 81 MET A C 1
ATOM 722 O O . MET A 1 83 ? 18.431 -12.239 -5.134 1.00 14.05 81 MET A O 1
ATOM 727 N N . MET A 1 84 ? 17.465 -14.245 -5.001 1.00 10.69 82 MET A N 1
ATOM 728 C CA . MET A 1 84 ? 17.763 -14.431 -3.607 1.00 11.96 82 MET A CA 1
ATOM 729 C C . MET A 1 84 ? 18.260 -15.836 -3.337 1.00 11.06 82 MET A C 1
ATOM 730 O O . MET A 1 84 ? 17.717 -16.803 -3.889 1.00 11.64 82 MET A O 1
ATOM 735 N N . VAL A 1 85 ? 19.236 -15.964 -2.444 1.00 11.91 83 VAL A N 1
ATOM 736 C CA . VAL A 1 85 ? 19.840 -17.201 -2.069 1.00 12.07 83 VAL A CA 1
ATOM 737 C C . VAL A 1 85 ? 19.876 -17.338 -0.539 1.00 12.14 83 VAL A C 1
ATOM 738 O O . VAL A 1 85 ? 20.190 -16.408 0.168 1.00 14.22 83 VAL A O 1
ATOM 742 N N . ALA A 1 86 ? 19.611 -18.503 -0.094 1.00 12.16 84 ALA A N 1
ATOM 743 C CA . ALA A 1 86 ? 19.663 -18.878 1.319 1.00 13.59 84 ALA A CA 1
ATOM 744 C C . ALA A 1 86 ? 21.060 -18.516 1.894 1.00 14.47 84 ALA A C 1
ATOM 745 O O . ALA A 1 86 ? 22.077 -18.872 1.293 1.00 14.58 84 ALA A O 1
ATOM 747 N N . PRO A 1 87 ? 21.109 -17.876 3.065 1.00 16.63 85 PRO A N 1
ATOM 748 C CA . PRO A 1 87 ? 22.400 -17.449 3.584 1.00 19.94 85 PRO A CA 1
ATOM 749 C C . PRO A 1 87 ? 23.431 -18.586 3.755 1.00 21.02 85 PRO A C 1
ATOM 750 O O . PRO A 1 87 ? 24.635 -18.378 3.497 1.00 28.39 85 PRO A O 1
ATOM 754 N N . ALA A 1 88 ? 23.000 -19.778 4.161 1.00 21.56 86 ALA A N 1
ATOM 755 C CA . ALA A 1 88 ? 23.925 -20.881 4.370 1.00 22.51 86 ALA A CA 1
ATOM 756 C C . ALA A 1 88 ? 24.489 -21.432 3.080 1.00 22.47 86 ALA A C 1
ATOM 757 O O . ALA A 1 88 ? 25.510 -22.158 3.086 1.00 27.05 86 ALA A O 1
ATOM 759 N N . ALA A 1 89 ? 23.868 -21.068 1.969 1.00 17.38 87 ALA A N 1
ATOM 760 C CA . ALA A 1 89 ? 24.205 -21.637 0.712 1.00 18.25 87 ALA A CA 1
ATOM 761 C C . ALA A 1 89 ? 24.780 -20.626 -0.204 1.00 19.56 87 ALA A C 1
ATOM 762 O O . ALA A 1 89 ? 24.896 -20.861 -1.420 1.00 24.26 87 ALA A O 1
ATOM 764 N N A ARG A 1 90 ? 25.273 -19.511 0.345 0.50 34.37 88 ARG A N 1
ATOM 765 N N B ARG A 1 90 ? 25.260 -19.536 0.354 0.50 17.35 88 ARG A N 1
ATOM 766 C CA A ARG A 1 90 ? 25.889 -18.428 -0.456 0.50 20.02 88 ARG A CA 1
ATOM 767 C CA B ARG A 1 90 ? 25.887 -18.516 -0.502 0.50 15.10 88 ARG A CA 1
ATOM 768 C C A ARG A 1 90 ? 27.292 -18.853 -0.965 0.50 18.71 88 ARG A C 1
ATOM 769 C C B ARG A 1 90 ? 27.312 -18.843 -0.966 0.50 16.75 88 ARG A C 1
ATOM 770 O O A ARG A 1 90 ? 28.043 -19.623 -0.314 0.50 37.71 88 ARG A O 1
ATOM 771 O O B ARG A 1 90 ? 28.051 -19.593 -0.350 0.50 17.40 88 ARG A O 1
ATOM 786 N N . GLY A 1 91 ? 27.618 -18.407 -2.162 1.00 16.42 89 GLY A N 1
ATOM 787 C CA . GLY A 1 91 ? 28.909 -18.707 -2.788 1.00 18.02 89 GLY A CA 1
ATOM 788 C C . GLY A 1 91 ? 29.106 -20.092 -3.323 1.00 16.67 89 GLY A C 1
ATOM 789 O O . GLY A 1 91 ? 30.251 -20.467 -3.568 1.00 22.13 89 GLY A O 1
ATOM 790 N N . LEU A 1 92 ? 28.024 -20.867 -3.430 1.00 16.54 90 LEU A N 1
ATOM 791 C CA . LEU A 1 92 ? 28.032 -22.257 -3.853 1.00 16.80 90 LEU A CA 1
ATOM 792 C C . LEU A 1 92 ? 27.567 -22.521 -5.270 1.00 16.78 90 LEU A C 1
ATOM 793 O O . LEU A 1 92 ? 27.458 -23.664 -5.706 1.00 19.95 90 LEU A O 1
ATOM 798 N N . GLY A 1 93 ? 27.274 -21.441 -6.006 1.00 15.45 91 GLY A N 1
ATOM 799 C CA . GLY A 1 93 ? 26.809 -21.591 -7.378 1.00 15.28 91 GLY A CA 1
ATOM 800 C C . GLY A 1 93 ? 25.313 -21.614 -7.588 1.00 13.76 91 GLY A C 1
ATOM 801 O O . GLY A 1 93 ? 24.869 -21.842 -8.700 1.00 14.01 91 GLY A O 1
ATOM 802 N N . VAL A 1 94 ? 24.544 -21.357 -6.519 1.00 13.22 92 VAL A N 1
ATOM 803 C CA . VAL A 1 94 ? 23.094 -21.384 -6.645 1.00 12.35 92 VAL A CA 1
ATOM 804 C C . VAL A 1 94 ? 22.591 -20.290 -7.591 1.00 12.51 92 VAL A C 1
ATOM 805 O O . VAL A 1 94 ? 21.756 -20.551 -8.455 1.00 12.95 92 VAL A O 1
ATOM 809 N N . ALA A 1 95 ? 23.052 -19.062 -7.384 1.00 12.42 93 ALA A N 1
ATOM 810 C CA . ALA A 1 95 ? 22.599 -17.979 -8.245 1.00 11.81 93 ALA A CA 1
ATOM 811 C C . ALA A 1 95 ? 23.098 -18.179 -9.664 1.00 11.99 93 ALA A C 1
ATOM 812 O O . ALA A 1 95 ? 22.327 -17.986 -10.613 1.00 12.66 93 ALA A O 1
ATOM 814 N N . ARG A 1 96 ? 24.343 -18.635 -9.866 1.00 12.14 94 ARG A N 1
ATOM 815 C CA . ARG A 1 96 ? 24.778 -18.924 -11.190 1.00 13.35 94 ARG A CA 1
ATOM 816 C C . ARG A 1 96 ? 23.882 -19.930 -11.911 1.00 12.25 94 ARG A C 1
ATOM 817 O O . ARG A 1 96 ? 23.513 -19.775 -13.073 1.00 13.29 94 ARG A O 1
ATOM 825 N N . TYR A 1 97 ? 23.536 -21.001 -11.189 1.00 12.83 95 TYR A N 1
ATOM 826 C CA . TYR A 1 97 ? 22.640 -22.015 -11.713 1.00 12.98 95 TYR A CA 1
ATOM 827 C C . TYR A 1 97 ? 21.307 -21.426 -12.077 1.00 12.44 95 TYR A C 1
ATOM 828 O O . TYR A 1 97 ? 20.801 -21.639 -13.176 1.00 13.23 95 TYR A O 1
ATOM 837 N N . LEU A 1 98 ? 20.700 -20.704 -11.141 1.00 12.07 96 LEU A N 1
ATOM 838 C CA . LEU A 1 98 ? 19.354 -20.213 -11.380 1.00 12.25 96 LEU A CA 1
ATOM 839 C C . LEU A 1 98 ? 19.318 -19.173 -12.494 1.00 12.06 96 LEU A C 1
ATOM 840 O O . LEU A 1 98 ? 18.386 -19.137 -13.284 1.00 13.23 96 LEU A O 1
ATOM 845 N N . ILE A 1 99 ? 20.346 -18.326 -12.583 1.00 12.14 97 ILE A N 1
ATOM 846 C CA . ILE A 1 99 ? 20.393 -17.364 -13.687 1.00 12.35 97 ILE A CA 1
ATOM 847 C C . ILE A 1 99 ? 20.449 -18.113 -15.031 1.00 12.06 97 ILE A C 1
ATOM 848 O O . ILE A 1 99 ? 19.760 -17.716 -15.971 1.00 12.45 97 ILE A O 1
ATOM 853 N N . GLY A 1 100 ? 21.219 -19.200 -15.100 1.00 11.90 98 GLY A N 1
ATOM 854 C CA . GLY A 1 100 ? 21.223 -19.984 -16.325 1.00 12.42 98 GLY A CA 1
ATOM 855 C C . GLY A 1 100 ? 19.834 -20.545 -16.679 1.00 12.06 98 GLY A C 1
ATOM 856 O O . GLY A 1 100 ? 19.410 -20.540 -17.832 1.00 13.37 98 GLY A O 1
ATOM 857 N N . VAL A 1 101 ? 19.133 -21.042 -15.647 1.00 12.22 99 VAL A N 1
ATOM 858 C CA . VAL A 1 101 ? 17.774 -21.524 -15.817 1.00 12.94 99 VAL A CA 1
ATOM 859 C C . VAL A 1 101 ? 16.869 -20.407 -16.375 1.00 11.84 99 VAL A C 1
ATOM 860 O O . VAL A 1 101 ? 16.060 -20.618 -17.243 1.00 12.86 99 VAL A O 1
ATOM 864 N N . MET A 1 102 ? 16.989 -19.224 -15.763 1.00 11.42 100 MET A N 1
ATOM 865 C CA . MET A 1 102 ? 16.149 -18.103 -16.153 1.00 11.49 100 MET A CA 1
ATOM 866 C C . MET A 1 102 ? 16.465 -17.619 -17.568 1.00 11.65 100 MET A C 1
ATOM 867 O O . MET A 1 102 ? 15.556 -17.187 -18.284 1.00 11.68 100 MET A O 1
ATOM 872 N N . GLU A 1 103 ? 17.739 -17.648 -17.927 1.00 11.27 101 GLU A N 1
ATOM 873 C CA . GLU A 1 103 ? 18.116 -17.321 -19.310 1.00 11.94 101 GLU A CA 1
ATOM 874 C C . GLU A 1 103 ? 17.445 -18.328 -20.303 1.00 11.03 101 GLU A C 1
ATOM 875 O O . GLU A 1 103 ? 16.948 -17.864 -21.326 1.00 12.95 101 GLU A O 1
ATOM 881 N N . ASN A 1 104 ? 17.472 -19.620 -20.015 1.00 13.54 102 ASN A N 1
ATOM 882 C CA . ASN A 1 104 ? 16.810 -20.570 -20.852 1.00 14.14 102 ASN A CA 1
ATOM 883 C C . ASN A 1 104 ? 15.331 -20.297 -20.924 1.00 14.51 102 ASN A C 1
ATOM 884 O O . ASN A 1 104 ? 14.729 -20.374 -21.985 1.00 15.04 102 ASN A O 1
ATOM 889 N N . LEU A 1 105 ? 14.726 -20.002 -19.789 1.00 13.61 103 LEU A N 1
ATOM 890 C CA . LEU A 1 105 ? 13.297 -19.739 -19.761 1.00 14.62 103 LEU A CA 1
ATOM 891 C C . LEU A 1 105 ? 12.951 -18.490 -20.611 1.00 13.40 103 LEU A C 1
ATOM 892 O O . LEU A 1 105 ? 11.972 -18.396 -21.356 1.00 15.95 103 LEU A O 1
ATOM 897 N N . ALA A 1 106 ? 13.762 -17.410 -20.510 1.00 13.20 104 ALA A N 1
ATOM 898 C CA . ALA A 1 106 ? 13.569 -16.197 -21.299 1.00 13.09 104 ALA A CA 1
ATOM 899 C C . ALA A 1 106 ? 13.619 -16.528 -22.801 1.00 13.28 104 ALA A C 1
ATOM 900 O O . ALA A 1 106 ? 12.795 -16.044 -23.589 1.00 15.35 104 ALA A O 1
ATOM 902 N N . ARG A 1 107 ? 14.623 -17.286 -23.191 1.00 14.22 105 ARG A N 1
ATOM 903 C CA . ARG A 1 107 ? 14.759 -17.712 -24.608 1.00 17.08 105 ARG A CA 1
ATOM 904 C C . ARG A 1 107 ? 13.581 -18.548 -25.082 1.00 19.30 105 ARG A C 1
ATOM 905 O O . ARG A 1 107 ? 13.037 -18.344 -26.158 1.00 23.20 105 ARG A O 1
ATOM 913 N N . GLU A 1 108 ? 13.204 -19.528 -24.276 1.00 18.90 106 GLU A N 1
ATOM 914 C CA . GLU A 1 108 ? 12.187 -20.530 -24.674 1.00 21.71 106 GLU A CA 1
ATOM 915 C C . GLU A 1 108 ? 10.776 -19.977 -24.609 1.00 23.41 106 GLU A C 1
ATOM 916 O O . GLU A 1 108 ? 10.014 -20.134 -25.588 1.00 29.73 106 GLU A O 1
ATOM 922 N N . GLN A 1 109 ? 10.380 -19.382 -23.500 1.00 19.50 107 GLN A N 1
ATOM 923 C CA . GLN A 1 109 ? 9.033 -18.900 -23.329 1.00 21.28 107 GLN A CA 1
ATOM 924 C C . GLN A 1 109 ? 8.785 -17.554 -23.978 1.00 19.62 107 GLN A C 1
ATOM 925 O O . GLN A 1 109 ? 7.693 -17.305 -24.507 1.00 23.92 107 GLN A O 1
ATOM 931 N N . TYR A 1 110 ? 9.763 -16.660 -23.893 1.00 16.45 108 TYR A N 1
ATOM 932 C CA . TYR A 1 110 ? 9.577 -15.315 -24.386 1.00 15.13 108 TYR A CA 1
ATOM 933 C C . TYR A 1 110 ? 10.325 -14.967 -25.633 1.00 15.56 108 TYR A C 1
ATOM 934 O O . TYR A 1 110 ? 10.184 -13.859 -26.122 1.00 17.21 108 TYR A O 1
ATOM 943 N N . LYS A 1 111 ? 11.076 -15.903 -26.187 1.00 14.91 109 LYS A N 1
ATOM 944 C CA . LYS A 1 111 ? 11.866 -15.663 -27.419 1.00 15.09 109 LYS A CA 1
ATOM 945 C C . LYS A 1 111 ? 12.755 -14.413 -27.231 1.00 14.41 109 LYS A C 1
ATOM 946 O O . LYS A 1 111 ? 12.961 -13.620 -28.169 1.00 15.30 109 LYS A O 1
ATOM 952 N N . ALA A 1 112 ? 13.264 -14.234 -26.018 1.00 14.16 110 ALA A N 1
ATOM 953 C CA . ALA A 1 112 ? 14.060 -13.081 -25.712 1.00 14.10 110 ALA A CA 1
ATOM 954 C C . ALA A 1 112 ? 15.410 -13.167 -26.399 1.00 13.91 110 ALA A C 1
ATOM 955 O O . ALA A 1 112 ? 16.046 -14.225 -26.387 1.00 15.66 110 ALA A O 1
ATOM 957 N N . ARG A 1 113 ? 15.889 -12.026 -26.893 1.00 13.48 111 ARG A N 1
ATOM 958 C CA . ARG A 1 113 ? 17.235 -11.881 -27.417 1.00 14.04 111 ARG A CA 1
ATOM 959 C C . ARG A 1 113 ? 18.243 -11.358 -26.396 1.00 13.44 111 ARG A C 1
ATOM 960 O O . ARG A 1 113 ? 19.439 -11.393 -26.640 1.00 17.19 111 ARG A O 1
ATOM 968 N N . LEU A 1 114 ? 17.750 -10.849 -25.267 1.00 12.75 112 LEU A N 1
ATOM 969 C CA . LEU A 1 114 ? 18.544 -10.124 -24.305 1.00 13.10 112 LEU A CA 1
ATOM 970 C C . LEU A 1 114 ? 17.946 -10.389 -22.925 1.00 11.70 112 LEU A C 1
ATOM 971 O O . LEU A 1 114 ? 16.732 -10.431 -22.772 1.00 12.00 112 LEU A O 1
ATOM 976 N N . MET A 1 115 ? 18.843 -10.484 -21.952 1.00 12.00 113 MET A N 1
ATOM 977 C CA . MET A 1 115 ? 18.456 -10.423 -20.550 1.00 10.93 113 MET A CA 1
ATOM 978 C C . MET A 1 115 ? 19.004 -9.154 -19.954 1.00 11.17 113 MET A C 1
ATOM 979 O O . MET A 1 115 ? 20.193 -8.845 -20.120 1.00 11.98 113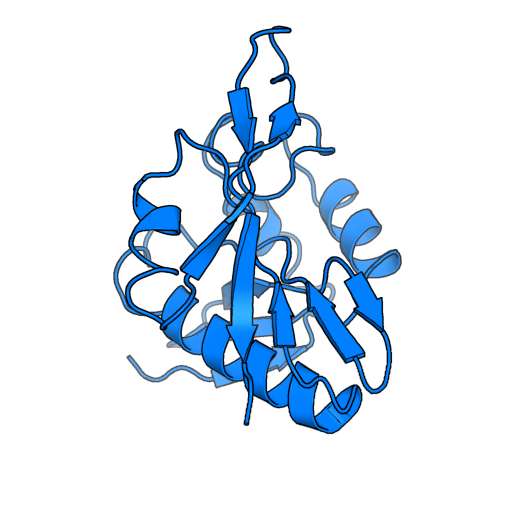 MET A O 1
ATOM 984 N N . LYS A 1 116 ? 18.139 -8.399 -19.279 1.00 11.34 114 LYS A N 1
ATOM 985 C CA . LYS A 1 116 ? 18.527 -7.233 -18.483 1.00 11.64 114 LYS A CA 1
ATOM 986 C C . LYS A 1 116 ? 18.609 -7.628 -17.027 1.00 12.02 114 LYS A C 1
ATOM 987 O O . LYS A 1 116 ? 17.754 -8.361 -16.530 1.00 13.00 114 LYS A O 1
ATOM 993 N N A ILE A 1 117 ? 19.629 -7.116 -16.331 0.60 13.17 115 ILE A N 1
ATOM 994 N N C ILE A 1 117 ? 19.618 -7.079 -16.356 0.40 13.52 115 ILE A N 1
ATOM 995 C CA A ILE A 1 117 ? 19.825 -7.345 -14.876 0.60 13.74 115 ILE A CA 1
ATOM 996 C CA C ILE A 1 117 ? 19.741 -7.135 -14.907 0.40 14.97 115 ILE A CA 1
ATOM 997 C C A ILE A 1 117 ? 20.358 -6.032 -14.321 0.60 12.55 115 ILE A C 1
ATOM 998 C C C ILE A 1 117 ? 19.923 -5.659 -14.417 0.40 14.35 115 ILE A C 1
ATOM 999 O O A ILE A 1 117 ? 21.379 -5.499 -14.789 0.60 10.43 115 ILE A O 1
ATOM 1000 O O C ILE A 1 117 ? 20.409 -4.777 -15.112 0.40 12.84 115 ILE A O 1
ATOM 1009 N N A SER A 1 118 ? 19.600 -5.441 -13.381 0.60 13.54 116 SER A N 1
ATOM 1010 N N C SER A 1 118 ? 19.482 -5.344 -13.213 0.40 12.18 116 SER A N 1
ATOM 1011 C CA A SER A 1 118 ? 20.059 -4.287 -12.664 0.60 14.09 116 SER A CA 1
ATOM 1012 C CA C SER A 1 118 ? 19.907 -4.100 -12.581 0.40 11.78 116 SER A CA 1
ATOM 1013 C C A SER A 1 118 ? 20.593 -4.718 -11.290 0.60 12.25 116 SER A C 1
ATOM 1014 C C C SER A 1 118 ? 20.314 -4.373 -11.148 0.40 12.65 116 SER A C 1
ATOM 1015 O O A SER A 1 118 ? 20.171 -5.759 -10.701 0.60 11.77 116 SER A O 1
ATOM 1016 O O C SER A 1 118 ? 19.535 -4.940 -10.386 0.40 11.94 116 SER A O 1
ATOM 1021 N N . CYS A 1 119 ? 21.499 -3.893 -10.772 1.00 10.67 117 CYS A N 1
ATOM 1022 C CA . CYS A 1 119 ? 22.143 -4.233 -9.499 1.00 11.18 117 CYS A CA 1
ATOM 1023 C C . CYS A 1 119 ? 22.495 -2.949 -8.806 1.00 10.80 117 CYS A C 1
ATOM 1024 O O . CYS A 1 119 ? 23.133 -2.048 -9.399 1.00 11.03 117 CYS A O 1
ATOM 1027 N N . PHE A 1 120 ? 22.163 -2.820 -7.518 1.00 10.80 118 PHE A N 1
ATOM 1028 C CA . PHE A 1 120 ? 22.548 -1.649 -6.755 1.00 10.29 118 PHE A CA 1
ATOM 1029 C C . PHE A 1 120 ? 24.034 -1.612 -6.524 1.00 10.10 118 PHE A C 1
ATOM 1030 O O . PHE A 1 120 ? 24.707 -2.622 -6.344 1.00 10.64 118 PHE A O 1
ATOM 1038 N N . ASN A 1 121 ? 24.587 -0.378 -6.466 1.00 10.34 119 ASN A N 1
ATOM 1039 C CA . ASN A 1 121 ? 26.019 -0.202 -6.395 1.00 9.52 119 ASN A CA 1
ATOM 1040 C C . ASN A 1 121 ? 26.652 -0.877 -5.193 1.00 9.79 119 ASN A C 1
ATOM 1041 O O . ASN A 1 121 ? 27.777 -1.363 -5.315 1.00 10.12 119 ASN A O 1
ATOM 1046 N N . ALA A 1 122 ? 25.980 -0.925 -4.040 1.00 10.50 120 ALA A N 1
ATOM 1047 C CA . ALA A 1 122 ? 26.607 -1.476 -2.882 1.00 11.33 120 ALA A CA 1
ATOM 1048 C C . ALA A 1 122 ? 26.769 -2.965 -2.941 1.00 11.53 120 ALA A C 1
ATOM 1049 O O . ALA A 1 122 ? 27.512 -3.542 -2.158 1.00 13.68 120 ALA A O 1
ATOM 1051 N N . ASN A 1 123 ? 26.048 -3.619 -3.859 1.00 11.88 121 ASN A N 1
ATOM 1052 C CA . ASN A 1 123 ? 25.997 -5.066 -3.919 1.00 13.43 121 ASN A CA 1
ATOM 1053 C C . ASN A 1 123 ? 27.146 -5.580 -4.781 1.00 12.19 121 ASN A C 1
ATOM 1054 O O . ASN A 1 123 ? 26.985 -6.000 -5.937 1.00 12.77 121 ASN A O 1
ATOM 1059 N N . ALA A 1 124 ? 28.373 -5.544 -4.225 1.00 12.70 122 ALA A N 1
ATOM 1060 C CA . ALA A 1 124 ? 29.531 -5.972 -4.963 1.00 13.17 122 ALA A CA 1
ATOM 1061 C C . ALA A 1 124 ? 29.385 -7.407 -5.433 1.00 14.12 122 ALA A C 1
ATOM 1062 O O . ALA A 1 124 ? 29.788 -7.737 -6.536 1.00 14.60 122 ALA A O 1
ATOM 1064 N N . ALA A 1 125 ? 28.872 -8.263 -4.550 1.00 15.14 123 ALA A N 1
ATOM 1065 C CA . ALA A 1 125 ? 28.721 -9.687 -4.911 1.00 16.23 123 ALA A CA 1
ATOM 1066 C C . ALA A 1 125 ? 27.895 -9.853 -6.178 1.00 15.75 123 ALA A C 1
ATOM 1067 O O . ALA A 1 125 ? 28.257 -10.667 -7.090 1.00 17.40 123 ALA A O 1
ATOM 1069 N N . GLY A 1 126 ? 26.811 -9.144 -6.241 1.00 15.59 124 GLY A N 1
ATOM 1070 C CA . GLY A 1 126 ? 25.992 -9.199 -7.415 1.00 16.14 124 GLY A CA 1
ATOM 1071 C C . GLY A 1 126 ? 26.717 -8.673 -8.643 1.00 15.68 124 GLY A C 1
ATOM 1072 O O . GLY A 1 126 ? 26.700 -9.298 -9.703 1.00 16.74 124 GLY A O 1
ATOM 1073 N N . LEU A 1 127 ? 27.347 -7.505 -8.550 1.00 13.11 125 LEU A N 1
ATOM 1074 C CA . LEU A 1 127 ? 28.001 -6.962 -9.725 1.00 12.38 125 LEU A CA 1
ATOM 1075 C C . LEU A 1 127 ? 29.040 -7.901 -10.278 1.00 12.44 125 LEU A C 1
ATOM 1076 O O . LEU A 1 127 ? 29.160 -8.052 -11.497 1.00 12.99 125 LEU A O 1
ATOM 1081 N N . LEU A 1 128 ? 29.804 -8.531 -9.394 1.00 13.20 126 LEU A N 1
ATOM 1082 C CA . LEU A 1 128 ? 30.833 -9.460 -9.801 1.00 14.13 126 LEU A CA 1
ATOM 1083 C C . LEU A 1 128 ? 30.239 -10.751 -10.409 1.00 16.49 126 LEU A C 1
ATOM 1084 O O . LEU A 1 128 ? 30.759 -11.248 -11.401 1.00 17.64 126 LEU A O 1
ATOM 1089 N N A LEU A 1 129 ? 29.125 -11.211 -9.813 0.60 18.13 127 LEU A N 1
ATOM 1090 N N B LEU A 1 129 ? 29.193 -11.254 -9.819 0.40 16.98 127 LEU A N 1
ATOM 1091 C CA A LEU A 1 129 ? 28.323 -12.402 -10.274 0.60 20.02 127 LEU A CA 1
ATOM 1092 C CA B LEU A 1 129 ? 28.654 -12.427 -10.436 0.40 14.19 127 LEU A CA 1
ATOM 1093 C C A LEU A 1 129 ? 27.925 -12.185 -11.730 0.60 18.87 127 LEU A C 1
ATOM 1094 C C B LEU A 1 129 ? 28.039 -12.146 -11.806 0.40 14.53 127 LEU A C 1
ATOM 1095 O O A LEU A 1 129 ? 28.279 -12.937 -12.645 0.60 22.16 127 LEU A O 1
ATOM 1096 O O B LEU A 1 129 ? 28.252 -12.937 -12.732 0.40 15.14 127 LEU A O 1
ATOM 1105 N N . TYR A 1 130 ? 27.259 -11.075 -11.973 1.00 14.77 128 TYR A N 1
ATOM 1106 C CA . TYR A 1 130 ? 26.714 -10.833 -13.306 1.00 13.60 128 TYR A CA 1
ATOM 1107 C C . TYR A 1 130 ? 27.813 -10.603 -14.296 1.00 12.53 128 TYR A C 1
ATOM 1108 O O . TYR A 1 130 ? 27.728 -11.035 -15.451 1.00 12.47 128 TYR A O 1
ATOM 1117 N N . THR A 1 131 ? 28.894 -9.945 -13.881 1.00 13.13 129 THR A N 1
ATOM 1118 C CA . THR A 1 131 ? 30.044 -9.795 -14.728 1.00 12.70 129 THR A CA 1
ATOM 1119 C C . THR A 1 131 ? 30.627 -11.154 -15.142 1.00 14.98 129 THR A C 1
ATOM 1120 O O . THR A 1 131 ? 30.907 -11.392 -16.314 1.00 15.12 129 THR A O 1
ATOM 1124 N N A GLN A 1 132 ? 30.787 -12.036 -14.162 0.60 17.12 130 GLN A N 1
ATOM 1125 N N B GLN A 1 132 ? 30.830 -12.076 -14.203 0.40 16.16 130 GLN A N 1
ATOM 1126 C CA A GLN A 1 132 ? 31.253 -13.397 -14.355 0.60 18.02 130 GLN A CA 1
ATOM 1127 C CA B GLN A 1 132 ? 31.348 -13.400 -14.564 0.40 16.34 130 GLN A CA 1
ATOM 1128 C C A GLN A 1 132 ? 30.411 -14.144 -15.422 0.60 16.98 130 GLN A C 1
ATOM 1129 C C B GLN A 1 132 ? 30.410 -14.147 -15.514 0.40 16.10 130 GLN A C 1
ATOM 1130 O O A GLN A 1 132 ? 30.945 -14.928 -16.211 0.60 22.23 130 GLN A O 1
ATOM 1131 O O B GLN A 1 132 ? 30.866 -14.971 -16.309 0.40 19.60 130 GLN A O 1
ATOM 1142 N N . LEU A 1 133 ? 29.112 -13.869 -15.425 1.00 15.93 131 LEU A N 1
ATOM 1143 C CA . LEU A 1 133 ? 28.130 -14.523 -16.294 1.00 15.79 131 LEU A CA 1
ATOM 1144 C C . LEU A 1 133 ? 27.973 -13.832 -17.622 1.00 15.06 131 LEU A C 1
ATOM 1145 O O . LEU A 1 133 ? 27.159 -14.261 -18.443 1.00 16.64 131 LEU A O 1
ATOM 1150 N N . GLY A 1 134 ? 28.801 -12.815 -17.919 1.00 15.10 132 GLY A N 1
ATOM 1151 C CA . GLY A 1 134 ? 28.795 -12.206 -19.235 1.00 15.40 132 GLY A CA 1
ATOM 1152 C C . GLY A 1 134 ? 27.931 -11.008 -19.436 1.00 14.10 132 GLY A C 1
ATOM 1153 O O . GLY A 1 134 ? 27.806 -10.541 -20.556 1.00 16.33 132 GLY A O 1
ATOM 1154 N N . TYR A 1 135 ? 27.396 -10.461 -18.345 1.00 12.26 133 TYR A N 1
ATOM 1155 C CA . TYR A 1 135 ? 26.620 -9.245 -18.429 1.00 11.79 133 TYR A CA 1
ATOM 1156 C C . TYR A 1 135 ? 27.550 -8.041 -18.448 1.00 11.81 133 TYR A C 1
ATOM 1157 O O . TYR A 1 135 ? 28.599 -8.056 -17.794 1.00 13.03 133 TYR A O 1
ATOM 1166 N N . GLN A 1 136 ? 27.207 -7.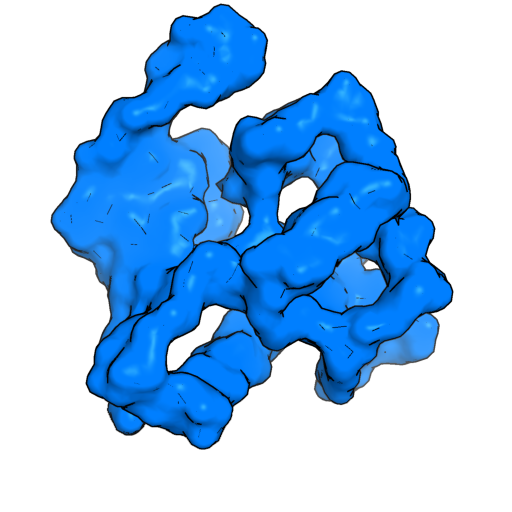038 -19.226 1.00 11.82 134 GLN A N 1
ATOM 1167 C CA . GLN A 1 136 ? 27.986 -5.810 -19.353 1.00 11.87 134 GLN A CA 1
ATOM 1168 C C . GLN A 1 136 ? 27.156 -4.656 -18.879 1.00 11.25 134 GLN A C 1
ATOM 1169 O O . GLN A 1 136 ? 25.957 -4.585 -19.080 1.00 11.92 134 GLN A O 1
ATOM 1175 N N . PRO A 1 137 ? 27.832 -3.662 -18.247 1.00 11.31 135 PRO A N 1
ATOM 1176 C CA . PRO A 1 137 ? 27.089 -2.500 -17.769 1.00 11.65 135 PRO A CA 1
ATOM 1177 C C . PRO A 1 137 ? 26.723 -1.589 -18.940 1.00 11.50 135 PRO A C 1
ATOM 1178 O O . PRO A 1 137 ? 27.539 -1.390 -19.852 1.00 14.10 135 PRO A O 1
ATOM 1182 N N . ARG A 1 138 ? 25.550 -1.028 -18.894 1.00 11.05 136 ARG A N 1
ATOM 1183 C CA . ARG A 1 138 ? 25.057 -0.178 -19.955 1.00 11.65 136 ARG A CA 1
ATOM 1184 C C . ARG A 1 138 ? 24.730 1.218 -19.472 1.00 12.11 136 ARG A C 1
ATOM 1185 O O . ARG A 1 138 ? 25.015 2.171 -20.201 1.00 14.31 136 ARG A O 1
ATOM 1193 N N . ALA A 1 139 ? 24.164 1.382 -18.282 1.00 11.33 137 ALA A N 1
ATOM 1194 C CA . ALA A 1 139 ? 23.782 2.690 -17.791 1.00 11.50 137 ALA A CA 1
ATOM 1195 C C . ALA A 1 139 ? 23.763 2.642 -16.280 1.00 11.50 137 ALA A C 1
ATOM 1196 O O . ALA A 1 139 ? 23.733 1.564 -15.659 1.00 12.00 137 ALA A O 1
ATOM 1198 N N . ILE A 1 140 ? 23.752 3.818 -15.675 1.00 11.49 138 ILE A N 1
ATOM 1199 C CA . ILE A 1 140 ? 23.610 4.030 -14.249 1.00 11.13 138 ILE A CA 1
ATOM 1200 C C . ILE A 1 140 ? 22.513 4.998 -13.988 1.00 11.92 138 ILE A C 1
ATOM 1201 O O . ILE A 1 140 ? 22.493 6.075 -14.612 1.00 14.38 138 ILE A O 1
ATOM 1206 N N . ALA A 1 141 ? 21.561 4.635 -13.145 1.00 12.91 139 ALA A N 1
ATOM 1207 C CA . ALA A 1 141 ? 20.440 5.467 -12.777 1.00 15.47 139 ALA A CA 1
ATOM 1208 C C . ALA A 1 141 ? 20.507 5.804 -11.302 1.00 13.09 139 ALA A C 1
ATOM 1209 O O . ALA A 1 141 ? 20.888 4.996 -10.498 1.00 14.58 139 ALA A O 1
ATOM 1211 N N . GLU A 1 142 ? 20.056 6.993 -10.941 1.00 15.33 140 GLU A N 1
ATOM 1212 C CA . GLU A 1 142 ? 19.933 7.395 -9.563 1.00 14.85 140 GLU A CA 1
ATOM 1213 C C . GLU A 1 142 ? 18.671 6.804 -8.946 1.00 15.29 140 GLU A C 1
ATOM 1214 O O . GLU A 1 142 ? 17.579 6.883 -9.537 1.00 19.45 140 GLU A O 1
ATOM 1220 N N . ARG A 1 143 ? 18.790 6.255 -7.746 1.00 13.93 141 ARG A N 1
ATOM 1221 C CA . ARG A 1 143 ? 17.654 5.827 -6.952 1.00 13.66 141 ARG A CA 1
ATOM 1222 C C . ARG A 1 143 ? 17.882 6.310 -5.534 1.00 12.06 141 ARG A C 1
ATOM 1223 O O . ARG A 1 143 ? 18.928 6.853 -5.218 1.00 13.61 141 ARG A O 1
ATOM 1231 N N . HIS A 1 144 ? 16.883 6.072 -4.681 1.00 12.74 142 HIS A N 1
ATOM 1232 C CA . HIS A 1 144 ? 16.977 6.453 -3.298 1.00 13.19 142 HIS A CA 1
ATOM 1233 C C . HIS A 1 144 ? 16.695 5.203 -2.434 1.00 13.87 142 HIS A C 1
ATOM 1234 O O . HIS A 1 144 ? 15.784 4.414 -2.729 1.00 15.59 142 HIS A O 1
ATOM 1241 N N . ASP A 1 145 ? 17.419 5.066 -1.359 1.00 12.55 143 ASP A N 1
ATOM 1242 C CA . ASP A 1 145 ? 17.243 3.974 -0.426 1.00 13.34 143 ASP A CA 1
ATOM 1243 C C . ASP A 1 145 ? 16.224 4.399 0.623 1.00 13.82 143 ASP A C 1
ATOM 1244 O O . ASP A 1 145 ? 15.689 5.514 0.610 1.00 13.53 143 ASP A O 1
ATOM 1249 N N . PRO A 1 146 ? 15.890 3.505 1.578 1.00 14.71 144 PRO A N 1
ATOM 1250 C CA . PRO A 1 146 ? 14.816 3.843 2.539 1.00 16.06 144 PRO A CA 1
ATOM 1251 C C . PRO A 1 146 ? 15.122 4.984 3.484 1.00 15.28 144 PRO A C 1
ATOM 1252 O O . PRO A 1 146 ? 14.199 5.527 4.084 1.00 17.44 144 PRO A O 1
ATOM 1256 N N . ASP A 1 147 ? 16.395 5.322 3.604 1.00 14.00 145 ASP A N 1
ATOM 1257 C CA . ASP A 1 147 ? 16.811 6.483 4.399 1.00 14.76 145 ASP A CA 1
ATOM 1258 C C . ASP A 1 147 ? 16.844 7.768 3.579 1.00 13.40 145 ASP A C 1
ATOM 1259 O O . ASP A 1 147 ? 17.269 8.812 4.079 1.00 14.60 145 ASP A O 1
ATOM 1264 N N . GLY A 1 148 ? 16.377 7.708 2.330 1.00 13.07 146 GLY A N 1
ATOM 1265 C CA . GLY A 1 148 ? 16.425 8.865 1.469 1.00 13.04 146 GLY A CA 1
ATOM 1266 C C . GLY A 1 148 ? 17.779 9.164 0.898 1.00 12.27 146 GLY A C 1
ATOM 1267 O O . GLY A 1 148 ? 17.961 10.258 0.341 1.00 14.01 146 GLY A O 1
ATOM 1268 N N . ARG A 1 149 ? 18.747 8.256 1.055 1.00 12.44 147 ARG A N 1
ATOM 1269 C CA . ARG A 1 149 ? 20.078 8.465 0.532 1.00 12.31 147 ARG A CA 1
ATOM 1270 C C . ARG A 1 149 ? 20.178 8.031 -0.916 1.00 11.75 147 ARG A C 1
ATOM 1271 O O . ARG A 1 149 ? 19.535 7.068 -1.342 1.00 13.02 147 ARG A O 1
ATOM 1279 N N . ARG A 1 150 ? 20.921 8.811 -1.665 1.00 12.56 148 ARG A N 1
ATOM 1280 C CA A ARG A 1 150 ? 21.142 8.491 -3.107 0.60 12.14 148 ARG A CA 1
ATOM 1281 C CA B ARG A 1 150 ? 21.087 8.518 -3.110 0.40 12.30 148 ARG A CA 1
ATOM 1282 C C . ARG A 1 150 ? 22.117 7.294 -3.346 1.00 12.44 148 ARG A C 1
ATOM 1283 O O . ARG A 1 150 ? 23.219 7.197 -2.784 1.00 14.37 148 ARG A O 1
ATOM 1298 N N . VAL A 1 151 ? 21.587 6.381 -4.172 1.00 11.47 149 VAL A N 1
ATOM 1299 C CA . VAL A 1 151 ? 22.332 5.194 -4.573 1.00 11.23 149 VAL A CA 1
ATOM 1300 C C . VAL A 1 151 ? 22.327 5.136 -6.098 1.00 10.98 149 VAL A C 1
ATOM 1301 O O . VAL A 1 151 ? 21.559 5.833 -6.775 1.00 12.51 149 VAL A O 1
ATOM 1305 N N . ALA A 1 152 ? 23.187 4.278 -6.625 1.00 10.93 150 ALA A N 1
ATOM 1306 C CA . ALA A 1 152 ? 23.328 4.116 -8.064 1.00 10.62 150 ALA A CA 1
ATOM 1307 C C . ALA A 1 152 ? 22.896 2.728 -8.487 1.00 10.66 150 ALA A C 1
ATOM 1308 O O . ALA A 1 152 ? 23.386 1.747 -7.967 1.00 13.12 150 ALA A O 1
ATOM 1310 N N . LEU A 1 153 ? 21.942 2.653 -9.386 1.00 10.94 151 LEU A N 1
ATOM 1311 C CA . LEU A 1 153 ? 21.458 1.390 -9.925 1.00 11.48 151 LEU A CA 1
ATOM 1312 C C . LEU A 1 153 ? 22.156 1.120 -11.248 1.00 10.70 151 LEU A C 1
ATOM 1313 O O . LEU A 1 153 ? 22.024 1.911 -12.190 1.00 12.60 151 LEU A O 1
ATOM 1318 N N . ILE A 1 154 ? 22.941 0.060 -11.293 1.00 10.46 152 ILE A N 1
ATOM 1319 C CA A ILE A 1 154 ? 23.736 -0.277 -12.477 0.80 10.99 152 ILE A CA 1
ATOM 1320 C CA B ILE A 1 154 ? 23.777 -0.297 -12.449 0.20 10.45 152 ILE A CA 1
ATOM 1321 C C . ILE A 1 154 ? 22.955 -1.236 -13.338 1.00 10.44 152 ILE A C 1
ATOM 1322 O O . ILE A 1 154 ? 22.620 -2.344 -12.916 1.00 10.88 152 ILE A O 1
ATOM 1331 N N . GLN A 1 155 ? 22.608 -0.788 -14.539 1.00 11.12 153 GLN A N 1
ATOM 1332 C CA . GLN A 1 155 ? 21.803 -1.519 -15.480 1.00 11.18 153 GLN A CA 1
ATOM 1333 C C . GLN A 1 155 ? 22.711 -2.262 -16.416 1.00 10.89 153 GLN A C 1
ATOM 1334 O O . GLN A 1 155 ? 23.532 -1.631 -17.096 1.00 12.73 153 GLN A O 1
ATOM 1340 N N . MET A 1 156 ? 22.620 -3.578 -16.454 1.00 10.92 154 MET A N 1
ATOM 1341 C CA . MET A 1 156 ? 23.454 -4.449 -17.222 1.00 11.06 154 MET A CA 1
ATOM 1342 C C . MET A 1 156 ? 22.617 -5.305 -18.173 1.00 11.23 154 MET A C 1
ATOM 1343 O O . MET A 1 156 ? 21.402 -5.469 -17.976 1.00 11.81 154 MET A O 1
ATOM 1348 N N . ASP A 1 157 ? 23.240 -5.859 -19.190 1.00 11.09 155 ASP A N 1
ATOM 1349 C CA . ASP A 1 157 ? 22.529 -6.770 -20.086 1.00 11.10 155 ASP A CA 1
ATOM 1350 C C . ASP A 1 157 ? 23.493 -7.767 -20.710 1.00 11.23 155 ASP A C 1
ATOM 1351 O O . ASP A 1 157 ? 24.703 -7.690 -20.589 1.00 11.75 155 ASP A O 1
ATOM 1356 N N . LYS A 1 158 ? 22.888 -8.750 -21.397 1.00 12.28 156 LYS A N 1
ATOM 1357 C CA . LYS A 1 158 ? 23.607 -9.840 -22.023 1.00 12.64 156 LYS A CA 1
ATOM 1358 C C . LYS A 1 158 ? 22.783 -10.393 -23.166 1.00 12.73 156 LYS A C 1
ATOM 1359 O O . LYS A 1 158 ? 21.624 -10.690 -22.974 1.00 12.51 156 LYS A O 1
ATOM 1365 N N . PRO A 1 159 ? 23.368 -10.595 -24.355 1.00 13.68 157 PRO A N 1
ATOM 1366 C CA . PRO A 1 159 ? 22.632 -11.281 -25.401 1.00 13.88 157 PRO A CA 1
ATOM 1367 C C . PRO A 1 159 ? 22.423 -12.758 -25.039 1.00 14.31 157 PRO A C 1
ATOM 1368 O O . PRO A 1 159 ? 23.276 -13.409 -24.484 1.00 16.31 157 PRO A O 1
ATOM 1372 N N . LEU A 1 160 ? 21.280 -13.285 -25.427 1.00 16.37 158 LEU A N 1
ATOM 1373 C CA . LEU A 1 160 ? 20.955 -14.686 -25.100 1.00 18.72 158 LEU A CA 1
ATOM 1374 C C . LEU A 1 160 ? 21.314 -15.746 -26.145 1.00 20.59 158 LEU A C 1
ATOM 1375 O O . LEU A 1 160 ? 21.464 -16.952 -25.849 1.00 24.94 158 LEU A O 1
ATOM 1380 N N . GLU A 1 161 ? 21.406 -15.342 -27.385 1.00 28.80 159 GLU A N 1
ATOM 1381 C CA . GLU A 1 161 ? 21.865 -16.295 -28.465 1.00 52.37 159 GLU A CA 1
ATOM 1382 C C . GLU A 1 161 ? 20.741 -17.248 -28.914 1.00 59.88 159 GLU A C 1
ATOM 1383 O O . GLU A 1 161 ? 19.551 -16.880 -28.929 1.00 70.40 159 GLU A O 1
#

Sequence (159 aa):
MQLSHRPAETTGDLLEETVAGFPQDRRDELFYYCYYPKAIIWPFSVVAQLAAAIAERRRGSTVAVHDGQQVLGFANFYYQWQHGDFCALGNMMVAPAARRGLGVARYLIGVMENLAREQYKARLMKIISSCFNANAAGLLLLYTQQLGYQPRAIAERHDPDGRRRVALIIQMDKPLE

Solvent-accessible surface area: 8588 Å² total; per-residue (Å²): 118,82,40,60,94,76,102,25,98,116,71,9,18,131,66,0,14,43,7,11,95,65,155,89,43,3,22,59,22,21,63,117,15,133,80,99,24,43,49,78,44,0,38,53,1,48,84,132,32,106,28,17,9,0,0,26,49,120,69,107,21,22,0,0,0,0,0,123,72,69,96,129,31,76,27,0,7,14,10,4,28,9,19,12,57,104,5,98,85,89,31,3,16,119,60,0,1,26,21,0,13,64,48,0,75,115,97,19,110,4,153,46,0,78,3,56,5,10,69,66,32,60,79,6,39,122,42,16,80,120,26,40,4,95,90,148,50,121,21,95,106,102,31,110,105,52,156,182,31,31,21,26,58,7,23,40,81,3,198

Organism: Pseudomonas aeruginosa (strain ATCC 15692 / DSM 22644 / CIP 104116 / JCM 14847 / LMG 12228 / 1C / PRS 101 / PAO1) (NCBI:txid208964)

Foldseek 3Di:
DDKDKDADDLVCLVVLLPFQDDQVSCCFQPVVDDPPGDSVVVVVQPVQFADWMFMDDPRDGFWIKTWNAAAALAETEIGNTTGHPVCPPPCRSVVVVVVVLVCNCPVRVHFKYKYKGWPVPPVVVVVVVVVAKDWDDWDWDAHPVRDITIITMIMHTSD

Nearest PDB structures (foldseek):
  4kua-assembly1_A  TM=1.005E+00  e=1.944E-34  Pseudomonas aeruginosa PAO1
  4oae-assembly1_A  TM=1.002E+00  e=2.481E-34  Pseudomonas aeruginosa PAO1
  3owc-assembly2_B  TM=8.723E-01  e=1.107E-09  Pseudomonas aeruginosa PAO1
  3wr7-assembly1_A-3  TM=8.426E-01  e=2.598E-09  Escherichia coli LY180
  5wif-assembly1_B  TM=7.510E-01  e=6.576E-08  Yersinia pestis

CATH classification: 3.40.630.30

Secondary structure (DSSP, 8-state):
---EEEE--GGGHHHHHT---SHHHHHHH-TTS-SSP-HHHHHHHHHHSEEEEEEEETTEEEEEEEEEEEETTTEEEEEEEEE-GGGTTSSHHHHHHHHHHHHHHHHH--SEEEEEEETT-HHHHHHHHHTT-EEEEEEEEE-TTS-EEEEEEEEEE--

B-factor: mean 20.38, std 11.53, range [9.35, 89.62]

InterPro domains:
  IPR000182 GNAT domain [PF00583] (40-133)
  IPR000182 GNAT domain [PS51186] (13-159)
  IPR016181 Acyl-CoA N-acyltransferase [SSF55729] (1-158)
  IPR050832 Bacterial Acetyltransferase [PTHR43877] (1-139)

Radius of gyration: 14.75 Å; Cα contacts (8 Å, |Δi|>4): 335; chains: 1; bounding box: 30×41×36 Å